Protein AF-A0AAU4E6X3-F1 (afdb_monomer_lite)

Foldseek 3Di:
DDDDPDDLPDPDPDPPVPLFFEDEQDDDQAAPVGDGCVVQDKDWDADVVQRFIKIARNNCVVVVHPNRMHTYDYQLDADEPVCCVVVCVVGQWGWYKADAPDQQAKIKIFIGGSNRGFKMWIKGAHPVQLAIETEDIDGHPVNPPSCVSLNNVQNRQSVRPPGAAEYAAFDPDPSRVVVVVPDDHPDDYHYHDGDDDPRNCVNVVNDD

Sequence (208 aa):
MSDIPGSLRGAANIPEQEDLPVRSARRHARCLNGHDLEQAGVNGGYHHDLRTSTWTCNLCRELHLPRARWLVIEHGQPTPAEQAAERARVWPVLLVARRPEARAGIGRLELRVRDAAIADVDLQLCGVDHRGVVRRIRVDVAYLRRGFGTVMLDAAMARGPGYHWSTVELDPSPQARAFWATQAPIEQLHLGEPHYCSHMREANGDWF

pLDDT: mean 89.4, std 15.89, range [30.5, 98.44]

Structure (mmCIF, N/CA/C/O backbone):
data_AF-A0AAU4E6X3-F1
#
_entry.id   AF-A0AAU4E6X3-F1
#
loop_
_atom_site.group_PDB
_atom_site.id
_atom_site.type_symbol
_atom_site.label_atom_id
_atom_site.label_alt_id
_atom_site.label_comp_id
_atom_site.label_asym_id
_atom_site.label_entity_id
_atom_site.label_seq_id
_atom_site.pdbx_PDB_ins_code
_atom_site.Cartn_x
_atom_site.Cartn_y
_atom_site.Cartn_z
_atom_site.occupancy
_atom_site.B_iso_or_equiv
_atom_site.auth_seq_id
_atom_site.auth_comp_id
_atom_site.auth_asym_id
_atom_site.auth_atom_id
_atom_site.pdbx_PDB_model_num
ATOM 1 N N . MET A 1 1 ? -13.770 -6.343 -30.622 1.00 36.19 1 MET A N 1
ATOM 2 C CA . MET A 1 1 ? -13.699 -7.565 -29.796 1.00 36.19 1 MET A CA 1
ATOM 3 C C . MET A 1 1 ? -12.284 -7.636 -29.269 1.00 36.19 1 MET A C 1
ATOM 5 O O . MET A 1 1 ? -11.388 -7.946 -30.038 1.00 36.19 1 MET A O 1
ATOM 9 N N . SER A 1 2 ? -12.075 -7.205 -28.028 1.00 35.81 2 SER A N 1
ATOM 10 C CA . SER A 1 2 ? -10.747 -7.142 -27.415 1.00 35.81 2 SER A CA 1
ATOM 11 C C . SER A 1 2 ? -10.859 -7.715 -26.012 1.00 35.81 2 SER A C 1
ATOM 13 O O . SER A 1 2 ? -11.634 -7.220 -25.194 1.00 35.81 2 SER A O 1
ATOM 15 N N . ASP A 1 3 ? -10.143 -8.814 -25.814 1.00 30.50 3 ASP A N 1
ATOM 16 C CA . ASP A 1 3 ? -10.124 -9.642 -24.620 1.00 30.50 3 ASP A CA 1
ATOM 17 C C . ASP A 1 3 ? -9.600 -8.878 -23.399 1.00 30.50 3 ASP A C 1
ATOM 19 O O . ASP A 1 3 ? -8.537 -8.260 -23.435 1.00 30.50 3 ASP A O 1
ATOM 23 N N . ILE A 1 4 ? -10.348 -8.950 -22.295 1.00 34.78 4 ILE A N 1
ATOM 24 C CA . ILE A 1 4 ? -9.931 -8.491 -20.967 1.00 34.78 4 ILE A CA 1
ATOM 25 C C . ILE A 1 4 ? -9.369 -9.715 -20.229 1.00 34.78 4 ILE A C 1
ATOM 27 O O . ILE A 1 4 ? -10.152 -10.597 -19.864 1.00 34.78 4 ILE A O 1
ATOM 31 N N . PRO A 1 5 ? -8.055 -9.815 -19.963 1.00 38.53 5 PRO A N 1
ATOM 32 C CA . PRO A 1 5 ? -7.526 -10.922 -19.189 1.00 38.53 5 PRO A CA 1
ATOM 33 C C . PRO A 1 5 ? -7.663 -10.657 -17.683 1.00 38.53 5 PRO A C 1
ATOM 35 O O . PRO A 1 5 ? -7.249 -9.615 -17.174 1.00 38.53 5 PRO A O 1
ATOM 38 N N . GLY A 1 6 ? -8.184 -11.658 -16.967 1.00 35.25 6 GLY A N 1
ATOM 39 C CA . GLY A 1 6 ? -7.961 -11.847 -15.530 1.00 35.25 6 GLY A CA 1
ATOM 40 C C . GLY A 1 6 ? -8.937 -11.132 -14.600 1.00 35.25 6 GLY A C 1
ATOM 41 O O . GLY A 1 6 ? -8.540 -10.283 -13.807 1.00 35.25 6 GLY A O 1
ATOM 42 N N . SER A 1 7 ? -10.215 -11.506 -14.664 1.00 38.09 7 SER A N 1
ATOM 43 C CA . SER A 1 7 ? -11.193 -11.190 -13.619 1.00 38.09 7 SER A CA 1
ATOM 44 C C . SER A 1 7 ? -10.744 -11.822 -12.293 1.00 38.09 7 SER A C 1
ATOM 46 O O . SER A 1 7 ? -10.551 -13.036 -12.233 1.00 38.09 7 SER A O 1
ATOM 48 N N . LEU A 1 8 ? -10.585 -11.007 -11.243 1.00 42.81 8 LEU A N 1
ATOM 49 C CA . LEU A 1 8 ? -10.489 -11.444 -9.845 1.00 42.81 8 LEU A CA 1
ATOM 50 C C . LEU A 1 8 ? -11.805 -12.158 -9.482 1.00 42.81 8 LEU A C 1
ATOM 52 O O . LEU A 1 8 ? -12.739 -11.554 -8.964 1.00 42.81 8 LEU A O 1
ATOM 56 N N . ARG A 1 9 ? -11.946 -13.429 -9.864 1.00 42.91 9 ARG A N 1
ATOM 57 C CA . ARG A 1 9 ? -13.117 -14.255 -9.548 1.00 42.91 9 ARG A CA 1
ATOM 58 C C . ARG A 1 9 ? -12.736 -15.257 -8.478 1.00 42.91 9 ARG A C 1
ATOM 60 O O . ARG A 1 9 ? -12.096 -16.264 -8.755 1.00 42.91 9 ARG A O 1
ATOM 67 N N . GLY A 1 10 ? -13.165 -14.949 -7.261 1.00 36.59 10 GLY A N 1
ATOM 68 C CA . GLY A 1 10 ? -13.031 -15.817 -6.101 1.00 36.59 10 GLY A CA 1
ATOM 69 C C . GLY A 1 10 ? -13.312 -15.074 -4.802 1.00 36.59 10 GLY A C 1
ATOM 70 O O . GLY A 1 10 ? -12.500 -15.131 -3.887 1.00 36.59 10 GLY A O 1
ATOM 71 N N . ALA A 1 11 ? -14.426 -14.340 -4.715 1.00 40.22 11 ALA A N 1
ATOM 72 C CA . ALA A 1 11 ? -14.862 -13.775 -3.443 1.00 40.22 11 ALA A CA 1
ATOM 73 C C . ALA A 1 11 ? -15.412 -14.914 -2.572 1.00 40.22 11 ALA A C 1
ATOM 75 O O . ALA A 1 11 ? -16.564 -15.325 -2.712 1.00 40.22 11 ALA A O 1
ATOM 76 N N . ALA A 1 12 ? -14.566 -15.466 -1.703 1.00 45.12 12 ALA A N 1
ATOM 77 C CA . ALA A 1 12 ? -15.034 -16.267 -0.585 1.00 45.12 12 ALA A CA 1
ATOM 78 C C . ALA A 1 12 ? -15.902 -15.377 0.322 1.00 45.12 12 ALA A C 1
ATOM 80 O O . ALA A 1 12 ? -15.529 -14.240 0.612 1.00 45.12 12 ALA A O 1
ATOM 81 N N . ASN A 1 13 ? -17.058 -15.890 0.753 1.00 40.78 13 ASN A N 1
ATOM 82 C CA . ASN A 1 13 ? -17.891 -15.259 1.776 1.00 40.78 13 ASN A CA 1
ATOM 83 C C . ASN A 1 13 ? -17.082 -15.170 3.073 1.00 40.78 13 ASN A C 1
ATOM 85 O O . ASN A 1 13 ? -16.923 -16.162 3.785 1.00 40.78 13 ASN A O 1
ATOM 89 N N . ILE A 1 14 ? -16.546 -13.988 3.354 1.00 46.88 14 ILE A N 1
ATOM 90 C CA . ILE A 1 14 ? -15.888 -13.686 4.616 1.00 46.88 14 ILE A CA 1
ATOM 91 C C . ILE A 1 14 ? -16.952 -13.110 5.564 1.00 46.88 14 ILE A C 1
ATOM 93 O O . ILE A 1 14 ? -17.577 -12.110 5.205 1.00 46.88 14 ILE A O 1
ATOM 97 N N . PRO A 1 15 ? -17.197 -13.713 6.742 1.00 42.62 15 PRO A N 1
ATOM 98 C CA . PRO A 1 15 ? -18.154 -13.173 7.703 1.00 42.62 15 PRO A CA 1
ATOM 99 C C . PRO A 1 15 ? -17.770 -11.748 8.142 1.00 42.62 15 PRO A C 1
ATOM 101 O O . PRO A 1 15 ? -16.590 -11.428 8.281 1.00 42.62 15 PRO A O 1
ATOM 104 N N . GLU A 1 16 ? -18.781 -10.906 8.399 1.00 41.44 16 GLU A N 1
ATOM 105 C CA . GLU A 1 16 ? -18.702 -9.486 8.820 1.00 41.44 16 GLU A CA 1
ATOM 106 C C . GLU A 1 16 ? -17.700 -9.185 9.954 1.00 41.44 16 GLU A C 1
ATOM 108 O O . GLU A 1 16 ? -17.270 -8.046 10.125 1.00 41.44 16 GLU A O 1
ATOM 113 N N . GLN A 1 17 ? -17.278 -10.201 10.709 1.00 45.41 17 GLN A N 1
ATOM 114 C CA . GLN A 1 17 ? -16.288 -10.108 11.782 1.00 45.41 17 GLN A CA 1
ATOM 115 C C . GLN A 1 17 ? -14.857 -9.768 11.312 1.00 45.41 17 GLN A C 1
ATOM 117 O O . GLN A 1 17 ? -14.020 -9.416 12.142 1.00 45.41 17 GLN A O 1
ATOM 122 N N . GLU A 1 18 ? -14.572 -9.814 10.005 1.00 57.22 18 GLU A N 1
ATOM 123 C CA . GLU A 1 18 ? -13.243 -9.554 9.422 1.00 57.22 18 GLU A CA 1
ATOM 124 C C . GLU A 1 18 ? -13.130 -8.196 8.689 1.00 57.22 18 GLU A C 1
ATOM 126 O O . GLU A 1 18 ? -12.175 -7.966 7.946 1.00 57.22 18 GLU A O 1
ATOM 131 N N . ASP A 1 19 ? -14.054 -7.250 8.918 1.00 69.81 19 ASP A N 1
ATOM 132 C CA . ASP A 1 19 ? -14.034 -5.886 8.337 1.00 69.81 19 ASP A CA 1
ATOM 133 C C . ASP A 1 19 ? -12.992 -4.947 8.988 1.00 69.81 19 ASP A C 1
ATOM 135 O O . ASP A 1 19 ? -13.151 -3.724 9.052 1.00 69.81 19 ASP A O 1
ATOM 139 N N . LEU A 1 20 ? -11.899 -5.500 9.518 1.00 81.81 20 LEU A N 1
ATOM 140 C CA . LEU A 1 20 ? -10.870 -4.680 10.139 1.00 81.81 20 LEU A CA 1
ATOM 141 C C . LEU A 1 20 ? -10.124 -3.876 9.068 1.00 81.81 20 LEU A C 1
ATOM 143 O O . LEU A 1 20 ? -9.630 -4.441 8.086 1.00 81.81 20 LEU A O 1
ATOM 147 N N . PRO A 1 21 ? -9.968 -2.555 9.263 1.00 94.62 21 PRO A N 1
ATOM 148 C CA . PRO A 1 21 ? -9.075 -1.787 8.421 1.00 94.62 21 PRO A CA 1
ATOM 149 C C . PRO A 1 21 ? -7.641 -2.290 8.596 1.00 94.62 21 PRO A C 1
ATOM 151 O O . PRO A 1 21 ? -7.276 -2.872 9.620 1.00 94.62 21 PRO A O 1
ATOM 154 N N . VAL A 1 22 ? -6.812 -2.026 7.598 1.00 95.69 22 VAL A N 1
ATOM 155 C CA . VAL A 1 22 ? -5.417 -2.442 7.550 1.00 95.69 22 VAL A CA 1
ATOM 156 C C . VAL A 1 22 ? -4.497 -1.238 7.441 1.00 95.69 22 VAL A C 1
ATOM 158 O O . VAL A 1 22 ? -4.854 -0.197 6.881 1.00 95.69 22 VAL A O 1
ATOM 161 N N . ARG A 1 23 ? -3.279 -1.396 7.952 1.00 95.50 23 ARG A N 1
ATOM 162 C CA . ARG A 1 23 ? -2.163 -0.481 7.722 1.00 95.50 23 ARG A CA 1
ATOM 163 C C . ARG A 1 23 ? -0.890 -1.268 7.499 1.00 95.50 23 ARG A C 1
ATOM 165 O O . ARG A 1 23 ? -0.734 -2.373 8.007 1.00 95.50 23 ARG A O 1
ATOM 172 N N . SER A 1 24 ? 0.036 -0.667 6.774 1.00 95.31 24 SER A N 1
ATOM 173 C CA . SER A 1 24 ? 1.398 -1.164 6.656 1.00 95.31 24 SER A CA 1
ATOM 174 C C . SER A 1 24 ? 2.104 -1.084 8.012 1.00 95.31 24 SER A C 1
ATOM 176 O O . SER A 1 24 ? 1.845 -0.174 8.803 1.00 95.31 24 SER A O 1
ATOM 178 N N . ALA A 1 25 ? 3.033 -2.002 8.262 1.00 93.56 25 ALA A N 1
ATOM 179 C CA . ALA A 1 25 ? 3.874 -2.046 9.463 1.00 93.56 25 ALA A CA 1
ATOM 180 C C . ALA A 1 25 ? 4.891 -0.895 9.604 1.00 93.56 25 ALA A C 1
ATOM 182 O O . ALA A 1 25 ? 5.779 -0.946 10.452 1.00 93.56 25 ALA A O 1
ATOM 183 N N . ARG A 1 26 ? 4.786 0.167 8.796 1.00 91.50 26 ARG A N 1
ATOM 184 C CA . ARG A 1 26 ? 5.633 1.352 8.966 1.00 91.50 26 ARG A CA 1
ATOM 185 C C . ARG A 1 26 ? 5.232 2.133 10.215 1.00 91.50 26 ARG A C 1
ATOM 187 O O . ARG A 1 26 ? 4.117 2.008 10.724 1.00 91.50 26 ARG A O 1
ATOM 194 N N . ARG A 1 27 ? 6.119 3.013 10.677 1.00 90.38 27 ARG A N 1
ATOM 195 C CA . ARG A 1 27 ? 5.772 3.970 11.728 1.00 90.38 27 ARG A CA 1
ATOM 196 C C . ARG A 1 27 ? 4.755 4.974 11.186 1.00 90.38 27 ARG A C 1
ATOM 198 O O . ARG A 1 27 ? 4.950 5.572 10.129 1.00 90.38 27 ARG A O 1
ATOM 205 N N . HIS A 1 28 ? 3.678 5.170 11.935 1.00 92.00 28 HIS A N 1
ATOM 206 C CA . HIS A 1 28 ? 2.637 6.141 11.620 1.00 92.00 28 HIS A CA 1
ATOM 207 C C . HIS A 1 28 ? 2.535 7.152 12.754 1.00 92.00 28 HIS A C 1
ATOM 209 O O . HIS A 1 28 ? 2.445 6.754 13.908 1.00 92.00 28 HIS A O 1
ATOM 215 N N . ALA A 1 29 ? 2.509 8.444 12.428 1.00 93.69 29 ALA A N 1
ATOM 216 C CA . ALA A 1 29 ? 2.330 9.496 13.431 1.00 93.69 29 ALA A CA 1
ATOM 217 C C . ALA A 1 29 ? 0.873 9.613 13.907 1.00 93.69 29 ALA A C 1
ATOM 219 O O . ALA A 1 29 ? 0.614 9.987 15.043 1.00 93.69 29 ALA A O 1
ATOM 220 N N . ARG A 1 30 ? -0.095 9.280 13.040 1.00 95.06 30 ARG A N 1
ATOM 221 C CA . ARG A 1 30 ? -1.530 9.434 13.318 1.00 95.06 30 ARG A CA 1
ATOM 222 C C . ARG A 1 30 ? -2.296 8.129 13.198 1.00 95.06 30 ARG A C 1
ATOM 224 O O . ARG A 1 30 ? -1.936 7.289 12.369 1.00 95.06 30 ARG A O 1
ATOM 231 N N . CYS A 1 31 ? -3.361 7.963 13.981 1.00 95.62 31 CYS A N 1
ATOM 232 C CA . CYS A 1 31 ? -4.308 6.852 13.872 1.00 95.62 31 CYS A CA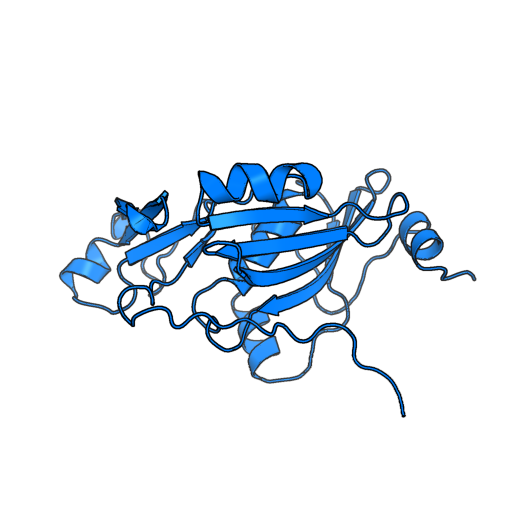 1
ATOM 233 C C . CYS A 1 31 ? -5.243 7.017 12.658 1.00 95.62 31 CYS A C 1
ATOM 235 O O . CYS A 1 31 ? -5.203 8.029 11.960 1.00 95.62 31 CYS A O 1
ATOM 237 N N . LEU A 1 32 ? -6.114 6.033 12.410 1.00 94.12 32 LEU A N 1
ATOM 238 C CA . LEU A 1 32 ? -7.065 6.069 11.287 1.00 94.12 32 LEU A CA 1
ATOM 239 C C . LEU A 1 32 ? -8.158 7.144 11.412 1.00 94.12 32 LEU A C 1
ATOM 241 O O . LEU A 1 32 ? -8.762 7.488 10.403 1.00 94.12 32 LEU A O 1
ATOM 245 N N . ASN A 1 33 ? -8.382 7.686 12.613 1.00 95.00 33 ASN A N 1
ATOM 246 C CA . ASN A 1 33 ? -9.263 8.837 12.849 1.00 95.00 33 ASN A CA 1
ATOM 247 C C . ASN A 1 33 ? -8.491 10.164 12.989 1.00 95.00 33 ASN A C 1
ATOM 249 O O . ASN A 1 33 ? -9.080 11.181 13.331 1.00 95.00 33 ASN A O 1
ATOM 253 N N . GLY A 1 34 ? -7.174 10.171 12.749 1.00 94.81 34 GLY A N 1
ATOM 254 C CA . GLY A 1 34 ? -6.368 11.394 12.715 1.00 94.81 34 GLY A CA 1
ATOM 255 C C . GLY A 1 34 ? -5.747 11.846 14.041 1.00 94.81 34 GLY A C 1
ATOM 256 O O . GLY A 1 34 ? -5.005 12.825 14.022 1.00 94.81 34 GLY A O 1
ATOM 257 N N . HIS A 1 35 ? -5.968 11.145 15.158 1.00 97.12 35 HIS A N 1
ATOM 258 C CA . HIS A 1 35 ? -5.283 11.451 16.422 1.00 97.12 35 HIS A CA 1
ATOM 259 C C . HIS A 1 35 ? -3.784 11.176 16.332 1.00 97.12 35 HIS A C 1
ATOM 261 O O . HIS A 1 35 ? -3.380 10.171 15.745 1.00 97.12 35 HIS A O 1
ATOM 267 N N . ASP A 1 36 ? -2.981 12.029 16.959 1.00 96.88 36 ASP A N 1
ATOM 268 C CA . ASP A 1 36 ? -1.552 11.805 17.172 1.00 96.88 36 ASP A CA 1
ATOM 269 C C . ASP A 1 36 ? -1.332 10.582 18.080 1.00 96.88 36 ASP A C 1
ATOM 271 O O . ASP A 1 36 ? -1.892 10.516 19.172 1.00 96.88 36 ASP A O 1
ATOM 275 N N . LEU A 1 37 ? -0.562 9.591 17.622 1.00 96.19 37 LEU A N 1
ATOM 276 C CA . LEU A 1 37 ? -0.367 8.327 18.338 1.00 96.19 37 LEU A CA 1
ATOM 277 C C . LEU A 1 37 ? 0.613 8.419 19.512 1.00 96.19 37 LEU A C 1
ATOM 279 O O . LEU A 1 37 ? 0.526 7.575 20.404 1.00 96.19 37 LEU A O 1
ATOM 283 N N . GLU A 1 38 ? 1.511 9.407 19.542 1.00 95.94 38 GLU A N 1
ATOM 284 C CA . GLU A 1 38 ? 2.389 9.625 20.699 1.00 95.94 38 GLU A CA 1
ATOM 285 C C . GLU A 1 38 ? 1.577 10.147 21.888 1.00 95.94 38 GLU A C 1
ATOM 287 O O . GLU A 1 38 ? 1.790 9.716 23.018 1.00 95.94 38 GLU A O 1
ATOM 292 N N . GLN A 1 39 ? 0.586 11.004 21.622 1.00 96.81 39 GLN A N 1
ATOM 293 C CA . GLN A 1 39 ? -0.306 11.551 22.651 1.00 96.81 39 GLN A CA 1
ATOM 294 C C . GLN A 1 39 ? -1.472 10.613 22.984 1.00 96.81 39 GLN A C 1
ATOM 296 O O . GLN A 1 39 ? -1.794 10.403 24.150 1.00 96.81 39 GLN A O 1
ATOM 301 N N . ALA A 1 40 ? -2.115 10.034 21.966 1.00 97.19 40 ALA A N 1
ATOM 302 C CA . ALA A 1 40 ? -3.290 9.181 22.144 1.00 97.19 40 ALA A CA 1
ATOM 303 C C . ALA A 1 40 ? -2.960 7.781 22.677 1.00 97.19 40 ALA A C 1
ATOM 305 O O . ALA A 1 40 ? -3.876 7.061 23.079 1.00 97.19 40 ALA A O 1
ATOM 306 N N . GLY A 1 41 ? -1.690 7.370 22.618 1.00 97.50 41 GLY A N 1
ATOM 307 C CA . GLY A 1 41 ? -1.230 6.029 22.953 1.00 97.50 41 GLY A CA 1
ATOM 308 C C . GLY A 1 41 ? -1.661 4.955 21.945 1.00 97.50 41 GLY A C 1
ATOM 309 O O . GLY A 1 41 ? -2.708 5.031 21.287 1.00 97.50 41 GLY A O 1
ATOM 310 N N . VAL A 1 42 ? -0.849 3.899 21.848 1.00 97.19 42 VAL A N 1
ATOM 311 C CA . VAL A 1 42 ? -1.122 2.731 21.004 1.00 97.19 42 VAL A CA 1
ATOM 312 C C . VAL A 1 42 ? -0.878 1.440 21.776 1.00 97.19 42 VAL A C 1
ATOM 314 O O . VAL A 1 42 ? 0.137 1.294 22.449 1.00 97.19 42 VAL A O 1
ATOM 317 N N . ASN A 1 43 ? -1.808 0.494 21.660 1.00 97.44 43 ASN A N 1
ATOM 318 C CA . ASN A 1 43 ? -1.666 -0.853 22.204 1.00 97.44 43 ASN A CA 1
ATOM 319 C C . ASN A 1 43 ? -1.545 -1.882 21.079 1.00 97.44 43 ASN A C 1
ATOM 321 O O . ASN A 1 43 ? -2.309 -1.850 20.108 1.00 97.44 43 ASN A O 1
ATOM 325 N N . GLY A 1 44 ? -0.600 -2.809 21.235 1.00 96.38 44 GLY A N 1
ATOM 326 C CA . GLY A 1 44 ? -0.433 -3.968 20.366 1.00 96.38 44 GLY A CA 1
ATOM 327 C C . GLY A 1 44 ? -1.302 -5.147 20.804 1.00 96.38 44 GLY A C 1
ATOM 328 O O . GLY A 1 44 ? -1.595 -5.327 21.982 1.00 96.38 44 GLY A O 1
ATOM 329 N N . GLY A 1 45 ? -1.702 -5.962 19.839 1.00 96.00 45 GLY A N 1
ATOM 330 C CA . GLY A 1 45 ? -2.420 -7.214 20.035 1.00 96.00 45 GLY A CA 1
ATOM 331 C C . GLY A 1 45 ? -2.249 -8.117 18.820 1.00 96.00 45 GLY A C 1
ATOM 332 O O . GLY A 1 45 ? -1.445 -7.830 17.930 1.00 96.00 45 GLY A O 1
ATOM 333 N N . TYR A 1 46 ? -3.033 -9.187 18.753 1.00 95.56 46 TYR A N 1
ATOM 334 C CA . TYR A 1 46 ? -2.916 -10.188 17.698 1.00 95.56 46 TYR A CA 1
ATOM 335 C C . TYR A 1 46 ? -4.290 -10.656 17.219 1.00 95.56 46 TYR A C 1
ATOM 337 O O . TYR A 1 46 ? -5.228 -10.783 18.007 1.00 95.56 46 TYR A O 1
ATOM 345 N N . HIS A 1 47 ? -4.421 -10.891 15.917 1.00 93.56 47 HIS A N 1
ATOM 346 C CA . HIS A 1 47 ? -5.585 -11.535 15.324 1.00 93.56 47 HIS A CA 1
ATOM 347 C C . HIS A 1 47 ? -5.246 -12.993 15.034 1.00 93.56 47 HIS A C 1
ATOM 349 O O . HIS A 1 47 ? -4.549 -13.280 14.063 1.00 93.56 47 HIS A O 1
ATOM 355 N N . HIS A 1 48 ? -5.752 -13.916 15.853 1.00 91.62 48 HIS A N 1
ATOM 356 C CA . HIS A 1 48 ? -5.385 -15.331 15.767 1.00 91.62 48 HIS A CA 1
ATOM 357 C C . HIS A 1 48 ? -5.754 -15.968 14.419 1.00 91.62 48 HIS A C 1
ATOM 359 O O . HIS A 1 48 ? -4.917 -16.661 13.843 1.00 91.62 48 HIS A O 1
ATOM 365 N N . ASP A 1 49 ? -6.927 -15.655 13.859 1.00 90.38 49 ASP A N 1
ATOM 366 C CA . ASP A 1 49 ? -7.373 -16.299 12.609 1.00 90.38 49 ASP A CA 1
ATOM 367 C C . ASP A 1 49 ? -6.600 -15.845 11.371 1.00 90.38 49 ASP A C 1
ATOM 369 O O . ASP A 1 49 ? -6.414 -16.618 10.436 1.00 90.38 49 ASP A O 1
ATOM 373 N N . LEU A 1 50 ? -6.147 -14.590 11.356 1.00 90.69 50 LEU A N 1
ATOM 374 C CA . LEU A 1 50 ? -5.344 -14.020 10.273 1.00 90.69 50 LEU A CA 1
ATOM 375 C C . LEU A 1 50 ? -3.844 -14.095 10.567 1.00 90.69 50 LEU A C 1
ATOM 377 O O . LEU A 1 50 ? -3.031 -13.725 9.723 1.00 90.69 50 LEU A O 1
ATOM 381 N N . ARG A 1 51 ? -3.484 -14.576 11.761 1.00 92.75 51 ARG A N 1
ATOM 382 C CA . ARG A 1 51 ? -2.123 -14.660 12.290 1.00 92.75 51 ARG A CA 1
ATOM 383 C C . ARG A 1 51 ? -1.317 -13.377 12.109 1.00 92.75 51 ARG A C 1
ATOM 385 O O . ARG A 1 51 ? -0.133 -13.419 11.788 1.00 92.75 51 ARG A O 1
ATOM 392 N N . THR A 1 52 ? -1.957 -12.234 12.331 1.00 92.69 52 THR A N 1
ATOM 393 C CA . THR A 1 52 ? -1.351 -10.926 12.081 1.00 92.69 52 THR A CA 1
ATOM 394 C C . THR A 1 52 ? -1.471 -10.019 13.294 1.00 92.69 52 THR A C 1
ATOM 396 O O . THR A 1 52 ? -2.439 -10.085 14.057 1.00 92.69 52 THR A O 1
ATOM 399 N N . SER A 1 53 ? -0.482 -9.150 13.468 1.00 95.62 53 SER A N 1
ATOM 400 C CA . SER A 1 53 ? -0.493 -8.135 14.516 1.00 95.62 53 SER A CA 1
ATOM 401 C C . SER A 1 53 ? -1.663 -7.172 14.321 1.00 95.62 53 SER A C 1
ATOM 403 O O . SER A 1 53 ? -2.048 -6.845 13.197 1.00 95.62 53 SER A O 1
ATOM 405 N N . THR A 1 54 ? -2.224 -6.683 15.423 1.00 96.44 54 THR A N 1
ATOM 406 C CA . THR A 1 54 ? -3.211 -5.598 15.413 1.00 96.44 54 THR A CA 1
ATOM 407 C C . THR A 1 54 ? -2.764 -4.478 16.317 1.00 96.44 54 THR A C 1
ATOM 409 O O . THR A 1 54 ? -2.254 -4.750 17.400 1.00 96.44 54 THR A O 1
ATOM 412 N N . TRP A 1 55 ? -3.027 -3.238 15.930 1.00 97.31 55 TRP A N 1
ATOM 413 C CA . TRP A 1 55 ? -2.829 -2.076 16.793 1.00 97.31 55 TRP A CA 1
ATOM 414 C C . TRP A 1 55 ? -4.161 -1.408 17.093 1.00 97.31 55 TRP A C 1
ATOM 416 O O . TRP A 1 55 ? -5.093 -1.482 16.293 1.00 97.31 55 TRP A O 1
ATOM 426 N N . THR A 1 56 ? -4.242 -0.771 18.257 1.00 97.31 56 THR A N 1
ATOM 427 C CA . THR A 1 56 ? -5.417 -0.024 18.708 1.00 97.31 56 THR A CA 1
ATOM 428 C C . THR A 1 56 ? -4.993 1.343 19.229 1.00 97.31 56 THR A C 1
ATOM 430 O O . THR A 1 56 ? -4.086 1.425 20.053 1.00 97.31 56 THR A O 1
ATOM 433 N N . CYS A 1 57 ? -5.644 2.410 18.768 1.00 98.12 57 CYS A N 1
ATOM 434 C CA . CYS A 1 57 ? -5.502 3.748 19.340 1.00 98.12 57 CYS A CA 1
ATOM 435 C C . CYS A 1 57 ? -6.298 3.828 20.649 1.00 98.12 57 CYS A C 1
ATOM 437 O O . CYS A 1 57 ? -7.516 3.621 20.631 1.00 98.12 57 CYS A O 1
ATOM 439 N N . ASN A 1 58 ? -5.632 4.132 21.768 1.00 98.31 58 ASN A N 1
ATOM 440 C CA . ASN A 1 58 ? -6.277 4.071 23.084 1.00 98.31 58 ASN A CA 1
ATOM 441 C C . ASN A 1 58 ? -7.368 5.134 23.223 1.00 98.31 58 ASN A C 1
ATOM 443 O O . ASN A 1 58 ? -8.488 4.791 23.596 1.00 98.31 58 ASN A O 1
ATOM 447 N N . LEU A 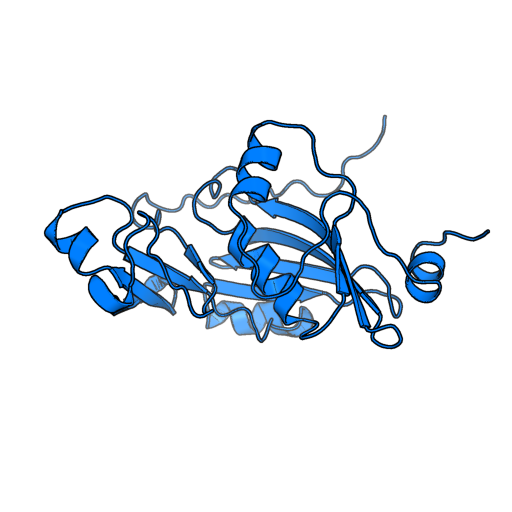1 59 ? -7.096 6.364 22.776 1.00 98.06 59 LEU A N 1
ATOM 448 C CA . LEU A 1 59 ? -8.094 7.434 22.766 1.00 98.06 59 LEU A CA 1
ATOM 449 C C . LEU A 1 59 ? -9.315 7.101 21.892 1.00 98.06 59 LEU A C 1
ATOM 451 O O . LEU A 1 59 ? -10.447 7.302 22.312 1.00 98.06 59 LEU A O 1
ATOM 455 N N . CYS A 1 60 ? -9.125 6.547 20.684 1.00 98.06 60 CYS A N 1
ATOM 456 C CA . CYS A 1 60 ? -10.270 6.141 19.853 1.00 98.06 60 CYS A CA 1
ATOM 457 C C . CYS A 1 60 ? -11.110 5.053 20.525 1.00 98.06 60 CYS A C 1
ATOM 459 O O . CYS A 1 60 ? -12.327 5.062 20.376 1.00 98.06 60 CYS A O 1
ATOM 461 N N . ARG A 1 61 ? -10.468 4.119 21.236 1.00 97.19 61 ARG A N 1
ATOM 462 C CA . ARG A 1 61 ? -11.162 3.066 21.980 1.00 97.19 61 ARG A CA 1
ATOM 463 C C . ARG A 1 61 ? -11.981 3.655 23.130 1.00 97.19 61 ARG A C 1
ATOM 465 O O . ARG A 1 61 ? -13.139 3.292 23.269 1.00 97.19 61 ARG A O 1
ATOM 472 N N . GLU A 1 62 ? -11.406 4.565 23.912 1.00 97.81 62 GLU A N 1
ATOM 473 C CA . GLU A 1 62 ? -12.092 5.247 25.023 1.00 97.81 62 GLU A CA 1
ATOM 474 C C . GLU A 1 62 ? -13.275 6.095 24.541 1.00 97.81 62 GLU A C 1
ATOM 476 O O . GLU A 1 62 ? -14.352 6.074 25.133 1.00 97.81 62 GLU A O 1
ATOM 481 N N . LEU A 1 63 ? -13.105 6.778 23.409 1.00 97.50 63 LEU A N 1
ATOM 482 C CA . LEU A 1 63 ? -14.152 7.572 22.766 1.00 97.50 63 LEU A CA 1
ATOM 483 C C . LEU A 1 63 ? -15.138 6.734 21.935 1.00 97.50 63 LEU A C 1
ATOM 485 O O . LEU A 1 63 ? -16.028 7.304 21.309 1.00 97.50 63 LEU A O 1
ATOM 489 N N . HIS A 1 64 ? -14.989 5.405 21.902 1.00 95.56 64 HIS A N 1
ATOM 490 C CA . HIS A 1 64 ? -15.832 4.487 21.125 1.00 95.56 64 HIS A CA 1
ATOM 491 C C . HIS A 1 64 ? -15.933 4.853 19.631 1.00 95.56 64 HIS A C 1
ATOM 493 O O . HIS A 1 64 ? -16.958 4.644 18.982 1.00 95.56 64 HIS A O 1
ATOM 499 N N . LEU A 1 65 ? -14.855 5.402 19.064 1.00 94.88 65 LEU A N 1
ATOM 500 C CA . LEU A 1 65 ? -14.799 5.771 17.654 1.00 94.88 65 LEU A CA 1
ATOM 501 C C . LEU A 1 65 ? -14.615 4.532 16.764 1.00 94.88 65 LEU A C 1
ATOM 503 O O . LEU A 1 65 ? -13.907 3.588 17.140 1.00 94.88 65 LEU A O 1
ATOM 507 N N . PRO A 1 66 ? -15.178 4.537 15.541 1.00 93.19 66 PRO A N 1
ATOM 508 C CA . PRO A 1 66 ? -14.954 3.461 14.584 1.00 93.19 66 PRO A CA 1
ATOM 509 C C . PRO A 1 66 ? -13.469 3.357 14.228 1.00 93.19 66 PRO A C 1
ATOM 511 O O . PRO A 1 66 ? -12.709 4.307 14.395 1.00 93.19 66 PRO A O 1
ATOM 514 N N . ARG A 1 67 ? -13.025 2.208 13.706 1.00 92.31 67 ARG A N 1
ATOM 515 C CA . ARG A 1 67 ? -11.631 2.007 13.243 1.00 92.31 67 ARG A CA 1
ATOM 516 C C . ARG A 1 67 ? -10.566 2.280 14.321 1.00 92.31 67 ARG A C 1
ATOM 518 O O . ARG A 1 67 ? -9.411 2.555 13.994 1.00 92.31 67 ARG A O 1
ATOM 525 N N . ALA A 1 68 ? -10.934 2.179 15.602 1.00 95.50 68 ALA A N 1
ATOM 526 C CA . ALA A 1 68 ? -9.997 2.299 16.716 1.00 95.50 68 ALA A CA 1
ATOM 527 C C . ALA A 1 68 ? -8.899 1.227 16.668 1.00 95.50 68 ALA A C 1
ATOM 529 O O . ALA A 1 68 ? -7.792 1.483 17.133 1.00 95.50 68 ALA A O 1
ATOM 530 N N . ARG A 1 69 ? -9.201 0.061 16.081 1.00 96.00 69 ARG A N 1
ATOM 531 C CA . ARG A 1 69 ? -8.300 -1.078 15.875 1.00 96.00 69 ARG A CA 1
ATOM 532 C C . ARG A 1 69 ? -8.090 -1.349 14.383 1.00 96.00 69 ARG A C 1
ATOM 534 O O . ARG A 1 69 ? -9.026 -1.208 13.598 1.00 96.00 69 ARG A O 1
ATOM 541 N N . TRP A 1 70 ? -6.886 -1.772 14.006 1.00 96.62 70 TRP A N 1
ATOM 542 C CA . TRP A 1 70 ? -6.539 -2.178 12.640 1.00 96.62 70 TRP A CA 1
ATOM 543 C C . TRP A 1 70 ? -5.544 -3.342 12.619 1.00 96.62 70 TRP A C 1
ATOM 545 O O . TRP A 1 70 ? -4.790 -3.543 13.575 1.00 96.62 70 TRP A O 1
ATOM 555 N N . LEU A 1 71 ? -5.534 -4.096 11.518 1.00 96.44 71 LEU A N 1
ATOM 556 C CA . LEU A 1 71 ? -4.509 -5.097 11.217 1.00 96.44 71 LEU A CA 1
ATOM 557 C C . LEU A 1 71 ? -3.237 -4.398 10.730 1.00 96.44 71 LEU A C 1
ATOM 559 O O . LEU A 1 71 ? -3.294 -3.410 9.993 1.00 96.44 71 LEU A O 1
ATOM 563 N N . VAL A 1 72 ? -2.090 -4.928 11.130 1.00 96.81 72 VAL A N 1
ATOM 564 C CA . VAL A 1 72 ? -0.772 -4.455 10.713 1.00 96.81 72 VAL A CA 1
ATOM 565 C C . VAL A 1 72 ? -0.194 -5.462 9.732 1.00 96.81 72 VAL A C 1
ATOM 567 O O . VAL A 1 72 ? -0.028 -6.629 10.079 1.00 96.81 72 VAL A O 1
ATOM 570 N N . ILE A 1 73 ? 0.070 -5.012 8.506 1.00 96.06 73 ILE A N 1
ATOM 571 C CA . ILE A 1 73 ? 0.580 -5.839 7.414 1.00 96.06 73 ILE A CA 1
ATOM 572 C C . ILE A 1 73 ? 2.076 -5.591 7.243 1.00 96.06 73 ILE A C 1
ATOM 574 O O . ILE A 1 73 ? 2.515 -4.491 6.877 1.00 96.06 73 ILE A O 1
ATOM 578 N N . GLU A 1 74 ? 2.854 -6.640 7.485 1.00 94.06 74 GLU A N 1
ATOM 579 C CA . GLU A 1 74 ? 4.276 -6.673 7.163 1.00 94.06 74 GLU A CA 1
ATOM 580 C C . GLU A 1 74 ? 4.462 -6.662 5.642 1.00 94.06 74 GLU A C 1
ATOM 582 O O . GLU A 1 74 ? 3.888 -7.479 4.924 1.00 94.06 74 GLU A O 1
ATOM 587 N N . HIS A 1 75 ? 5.243 -5.703 5.143 1.00 93.75 75 HIS A N 1
ATOM 588 C CA . HIS A 1 75 ? 5.351 -5.421 3.705 1.00 93.75 75 HIS A CA 1
ATOM 589 C C . HIS A 1 75 ? 6.795 -5.318 3.196 1.00 93.75 75 HIS A C 1
ATOM 591 O O . HIS A 1 75 ? 7.017 -5.368 1.989 1.00 93.75 75 HIS A O 1
ATOM 597 N N . GLY A 1 76 ? 7.785 -5.212 4.090 1.00 90.88 76 GLY A N 1
ATOM 598 C CA . GLY A 1 76 ? 9.191 -5.034 3.703 1.00 90.88 76 GLY A CA 1
ATOM 599 C C . GLY A 1 76 ? 9.835 -6.275 3.075 1.00 90.88 76 GLY A C 1
ATOM 600 O O . GLY A 1 76 ? 10.803 -6.163 2.327 1.00 90.88 76 GLY A O 1
ATOM 601 N N . GLN A 1 77 ? 9.294 -7.466 3.342 1.00 91.56 77 GLN A N 1
ATOM 602 C CA . GLN A 1 77 ? 9.830 -8.736 2.849 1.00 91.56 77 GLN A CA 1
ATOM 603 C C . GLN A 1 77 ? 8.722 -9.569 2.195 1.00 91.56 77 GLN A C 1
ATOM 605 O O . GLN A 1 77 ? 8.193 -10.495 2.813 1.00 91.56 77 GLN A O 1
ATOM 610 N N . PRO A 1 78 ? 8.332 -9.247 0.948 1.00 94.62 78 PRO A N 1
ATOM 611 C CA . PRO A 1 78 ? 7.362 -10.058 0.233 1.00 94.62 78 PRO A CA 1
ATOM 612 C C . PRO A 1 78 ? 7.919 -11.458 -0.035 1.00 94.62 78 PRO A C 1
ATOM 614 O O . PRO A 1 78 ? 9.097 -11.642 -0.350 1.00 94.62 78 PRO A O 1
ATOM 617 N N . THR A 1 79 ? 7.037 -12.444 0.042 1.00 96.31 79 THR A N 1
ATOM 618 C CA . THR A 1 79 ? 7.325 -13.841 -0.266 1.00 96.31 79 THR A CA 1
ATOM 619 C C . THR A 1 79 ? 7.484 -14.019 -1.777 1.00 96.31 79 THR A C 1
ATOM 621 O O . THR A 1 79 ? 6.615 -13.577 -2.527 1.00 96.31 79 THR A O 1
ATOM 624 N N . PRO A 1 80 ? 8.551 -14.663 -2.269 1.00 96.44 80 PRO A N 1
ATOM 625 C CA . PRO A 1 80 ? 8.667 -14.989 -3.688 1.00 96.44 80 PRO A CA 1
ATOM 626 C C . PRO A 1 80 ? 7.511 -15.878 -4.170 1.00 96.44 80 PRO A C 1
ATOM 628 O O . PRO A 1 80 ? 7.044 -16.745 -3.429 1.00 96.44 80 PRO A O 1
ATOM 631 N N . ALA A 1 81 ? 7.041 -15.677 -5.402 1.00 94.94 81 ALA A N 1
ATOM 632 C CA . ALA A 1 81 ? 5.881 -16.391 -5.945 1.00 94.94 81 ALA A CA 1
ATOM 633 C C . ALA A 1 81 ? 6.012 -17.922 -5.886 1.00 94.94 81 ALA A C 1
ATOM 635 O O . ALA A 1 81 ? 5.025 -18.608 -5.627 1.00 94.94 81 ALA A O 1
ATOM 636 N N . GLU A 1 82 ? 7.225 -18.447 -6.052 1.00 94.56 82 GLU A N 1
ATOM 637 C CA . GLU A 1 82 ? 7.546 -19.871 -5.950 1.00 94.56 82 GLU A CA 1
ATOM 638 C C . GLU A 1 82 ? 7.311 -20.461 -4.545 1.00 94.56 82 GLU A C 1
ATOM 640 O O . GLU A 1 82 ? 7.029 -21.648 -4.417 1.00 94.56 82 GLU A O 1
ATOM 645 N N . GLN A 1 83 ? 7.363 -19.636 -3.494 1.00 94.25 83 GLN A N 1
ATOM 646 C CA . GLN A 1 83 ? 7.158 -20.041 -2.095 1.00 94.25 83 GLN A CA 1
ATOM 647 C C . GLN A 1 83 ? 5.745 -19.729 -1.580 1.00 94.25 83 GLN A C 1
ATOM 649 O O . GLN A 1 83 ? 5.410 -20.064 -0.441 1.00 94.25 83 GLN A O 1
ATOM 654 N N . ALA A 1 84 ? 4.904 -19.078 -2.388 1.00 92.81 84 ALA A N 1
ATOM 655 C CA . ALA A 1 84 ? 3.619 -18.556 -1.931 1.00 92.81 84 ALA A CA 1
ATOM 656 C C . ALA A 1 84 ? 2.672 -19.660 -1.435 1.00 92.81 84 ALA A C 1
ATOM 658 O O . ALA A 1 84 ? 2.078 -19.516 -0.370 1.00 92.81 84 ALA A O 1
ATOM 659 N N . ALA A 1 85 ? 2.576 -20.776 -2.165 1.00 91.06 85 ALA A N 1
ATOM 660 C CA . ALA A 1 85 ? 1.665 -21.874 -1.829 1.00 91.06 85 ALA A CA 1
ATOM 661 C C . ALA A 1 85 ? 2.030 -22.570 -0.508 1.00 91.06 85 ALA A C 1
ATOM 663 O O . ALA A 1 85 ? 1.150 -22.947 0.263 1.00 91.06 85 ALA A O 1
ATOM 664 N N . GLU A 1 86 ? 3.323 -22.731 -0.224 1.00 92.12 86 GLU A N 1
ATOM 665 C CA . GLU A 1 86 ? 3.789 -23.306 1.038 1.00 92.12 86 GLU A CA 1
ATOM 666 C C . GLU A 1 86 ? 3.551 -22.333 2.199 1.00 92.12 86 GLU A C 1
ATOM 668 O O . GLU A 1 86 ? 2.973 -22.703 3.222 1.00 92.12 86 GLU A O 1
ATOM 673 N N . ARG A 1 87 ? 3.920 -21.059 2.015 1.00 92.25 87 ARG A N 1
ATOM 674 C CA . ARG A 1 87 ? 3.749 -20.015 3.033 1.00 92.25 87 ARG A CA 1
ATOM 675 C C . ARG A 1 87 ? 2.283 -19.765 3.379 1.00 92.25 87 ARG A C 1
ATOM 677 O O . ARG A 1 87 ? 1.986 -19.589 4.560 1.00 92.25 87 ARG A O 1
ATOM 684 N N . ALA A 1 88 ? 1.376 -19.817 2.403 1.00 90.00 88 ALA A N 1
ATOM 685 C CA . ALA A 1 88 ? -0.061 -19.614 2.604 1.00 90.00 88 ALA A CA 1
ATOM 686 C C . ALA A 1 88 ? -0.702 -20.653 3.545 1.00 90.00 88 ALA A C 1
ATOM 688 O O . ALA A 1 88 ? -1.704 -20.357 4.193 1.00 90.00 88 ALA A O 1
ATOM 689 N N . ARG A 1 89 ? -0.106 -21.848 3.692 1.00 88.88 89 ARG A N 1
ATOM 690 C CA . ARG A 1 89 ? -0.563 -22.866 4.662 1.00 88.88 89 ARG A CA 1
ATOM 691 C C . ARG A 1 89 ? -0.320 -22.454 6.112 1.00 88.88 89 ARG A C 1
ATOM 693 O O . ARG A 1 89 ? -0.991 -22.944 7.015 1.00 88.88 89 ARG A O 1
ATOM 700 N N . VAL A 1 90 ? 0.664 -21.587 6.340 1.00 89.69 90 VAL A N 1
ATOM 701 C CA . VAL A 1 90 ? 1.084 -21.148 7.677 1.00 89.69 90 VAL A CA 1
ATOM 702 C C . VAL A 1 90 ? 0.604 -19.731 7.973 1.00 89.69 90 VAL A C 1
ATOM 704 O O . VAL A 1 90 ? 0.227 -19.446 9.110 1.00 89.69 90 VAL A O 1
ATOM 707 N N . TRP A 1 91 ? 0.602 -18.858 6.966 1.00 90.00 91 TRP A N 1
ATOM 708 C CA . TRP A 1 91 ? 0.303 -17.435 7.087 1.00 90.00 91 TRP A CA 1
ATOM 709 C C . TRP A 1 91 ? -0.886 -17.070 6.191 1.00 90.00 91 TRP A C 1
ATOM 711 O O . TRP A 1 91 ? -0.731 -17.015 4.971 1.00 90.00 91 TRP A O 1
ATOM 721 N N . PRO A 1 92 ? -2.070 -16.805 6.775 1.00 91.25 92 PRO A N 1
ATOM 722 C CA . PRO A 1 92 ? -3.268 -16.456 6.023 1.00 91.25 92 PRO A CA 1
ATOM 723 C C . PRO A 1 92 ? -3.131 -15.144 5.257 1.00 91.25 92 PRO A C 1
ATOM 725 O O . PRO A 1 92 ? -3.735 -15.011 4.202 1.00 91.25 92 PRO A O 1
ATOM 728 N N . VAL A 1 93 ? -2.361 -14.180 5.764 1.00 93.44 93 VAL A N 1
ATOM 729 C CA . VAL A 1 93 ? -2.095 -12.916 5.070 1.00 93.44 93 VAL A CA 1
ATOM 730 C C . VAL A 1 93 ? -0.678 -12.937 4.516 1.00 93.44 93 VAL A C 1
ATOM 732 O O . VAL A 1 93 ? 0.279 -13.106 5.270 1.00 93.44 93 VAL A O 1
ATOM 735 N N . LEU A 1 94 ? -0.543 -12.775 3.201 1.00 95.06 94 LEU A N 1
ATOM 736 C CA . LEU A 1 94 ? 0.734 -12.922 2.513 1.00 95.06 94 LEU A CA 1
ATOM 737 C C . LEU A 1 94 ? 0.897 -11.875 1.417 1.00 95.06 94 LEU A C 1
ATOM 739 O O . LEU A 1 94 ? 0.071 -11.783 0.514 1.00 95.06 94 LEU A O 1
ATOM 743 N N . LEU A 1 95 ? 1.999 -11.132 1.455 1.00 97.00 95 LEU A N 1
ATOM 744 C CA . LEU A 1 95 ? 2.441 -10.326 0.324 1.00 97.00 95 LEU A CA 1
ATOM 745 C C . LEU A 1 95 ? 3.361 -11.177 -0.555 1.00 97.00 95 LEU A C 1
ATOM 747 O O . LEU A 1 95 ? 4.379 -11.677 -0.080 1.00 97.00 95 LEU A O 1
ATOM 751 N N . VAL A 1 96 ? 3.015 -11.340 -1.825 1.00 97.56 96 VAL A N 1
ATOM 752 C CA . VAL A 1 96 ? 3.717 -12.180 -2.797 1.00 97.56 96 VAL A CA 1
ATOM 753 C C . VAL A 1 96 ? 4.368 -11.307 -3.861 1.00 97.56 96 VAL A C 1
ATOM 755 O O . VAL A 1 96 ? 3.707 -10.454 -4.439 1.00 97.56 96 VAL A O 1
ATOM 758 N N . ALA A 1 97 ? 5.646 -11.531 -4.159 1.00 97.69 97 ALA A N 1
ATOM 759 C CA . ALA A 1 97 ? 6.370 -10.844 -5.222 1.00 97.69 97 ALA A CA 1
ATOM 760 C C . ALA A 1 97 ? 6.549 -11.737 -6.453 1.00 97.69 97 ALA A C 1
ATOM 762 O O . ALA A 1 97 ? 7.138 -12.816 -6.378 1.00 97.69 97 ALA A O 1
ATOM 763 N N . ARG A 1 98 ? 6.111 -11.237 -7.609 1.00 96.69 98 ARG A N 1
ATOM 764 C CA . ARG A 1 98 ? 6.410 -11.786 -8.933 1.00 96.69 98 ARG A CA 1
ATOM 765 C C . ARG A 1 98 ? 7.468 -10.923 -9.600 1.00 96.69 98 ARG A C 1
ATOM 767 O O . ARG A 1 98 ? 7.295 -9.712 -9.755 1.00 96.69 98 ARG A O 1
ATOM 774 N N . ARG A 1 99 ? 8.582 -11.557 -9.960 1.00 93.19 99 ARG A N 1
ATOM 775 C CA . ARG A 1 99 ? 9.694 -10.883 -10.634 1.00 93.19 99 ARG A CA 1
ATOM 776 C C . ARG A 1 99 ? 9.312 -10.547 -12.081 1.00 93.19 99 ARG A C 1
ATOM 778 O O . ARG A 1 99 ? 8.558 -11.314 -12.678 1.00 93.19 99 ARG A 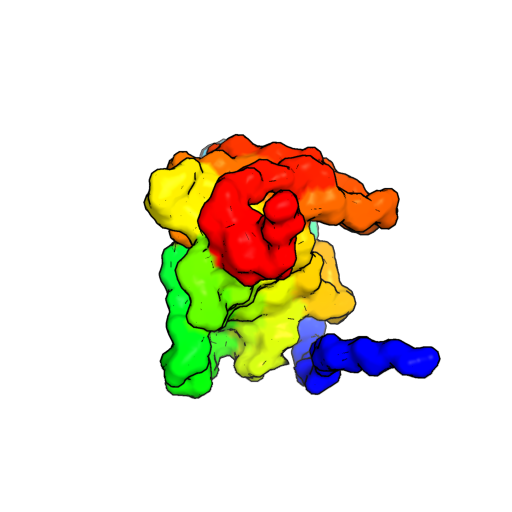O 1
ATOM 785 N N . PRO A 1 100 ? 9.829 -9.437 -12.631 1.00 94.44 100 PRO A N 1
ATOM 786 C CA . PRO A 1 100 ? 9.731 -9.175 -14.061 1.00 94.44 100 PRO A CA 1
ATOM 787 C C . PRO A 1 100 ? 10.523 -10.216 -14.864 1.00 94.44 100 PRO A C 1
ATOM 789 O O . PRO A 1 100 ? 11.501 -10.775 -14.363 1.00 94.44 100 PRO A O 1
ATOM 792 N N . GLU A 1 101 ? 10.132 -10.430 -16.121 1.00 90.94 101 GLU A N 1
ATOM 793 C CA . GLU A 1 101 ? 10.843 -11.315 -17.060 1.00 90.94 101 GLU A CA 1
ATOM 794 C C . GLU A 1 101 ? 12.214 -10.750 -17.466 1.00 90.94 101 GLU A C 1
ATOM 796 O O . GLU A 1 101 ? 13.167 -11.500 -17.667 1.00 90.94 101 GLU A O 1
ATOM 801 N N . ALA A 1 102 ? 12.331 -9.421 -17.520 1.00 92.75 102 ALA A N 1
ATOM 802 C CA . ALA A 1 102 ? 13.561 -8.703 -17.832 1.00 92.75 102 ALA A CA 1
ATOM 803 C C . ALA A 1 102 ? 13.990 -7.782 -16.680 1.00 92.75 102 ALA A C 1
ATOM 805 O O . ALA A 1 102 ? 13.175 -7.307 -15.880 1.00 92.75 102 ALA A O 1
ATOM 806 N N . ARG A 1 103 ? 15.293 -7.482 -16.604 1.00 92.69 103 ARG A N 1
ATOM 807 C CA . ARG A 1 103 ? 15.804 -6.430 -15.710 1.00 92.69 103 ARG A CA 1
ATOM 808 C C . ARG A 1 103 ? 15.153 -5.099 -16.066 1.00 92.69 103 ARG A C 1
ATOM 810 O O . ARG A 1 103 ? 14.899 -4.836 -17.232 1.00 92.69 103 ARG A O 1
ATOM 817 N N . ALA A 1 104 ? 14.877 -4.285 -15.051 1.00 95.12 104 ALA A N 1
ATOM 818 C CA . ALA A 1 104 ? 14.114 -3.051 -15.202 1.00 95.12 104 ALA A CA 1
ATOM 819 C C . ALA A 1 104 ? 12.725 -3.226 -15.838 1.00 95.12 104 ALA A C 1
ATOM 821 O O . ALA A 1 104 ? 12.108 -2.222 -16.157 1.00 95.12 104 ALA A O 1
ATOM 822 N N . GLY A 1 105 ? 12.207 -4.452 -15.982 1.00 96.38 105 GLY A N 1
ATOM 823 C CA . GLY A 1 105 ? 10.850 -4.724 -16.444 1.00 96.38 105 GLY A CA 1
ATOM 824 C C . GLY A 1 105 ? 9.802 -4.602 -15.336 1.00 96.38 105 GLY A C 1
ATOM 825 O O . GLY A 1 105 ? 10.098 -4.283 -14.180 1.00 96.38 105 GLY A O 1
ATOM 826 N N . ILE A 1 106 ? 8.552 -4.880 -15.697 1.00 97.06 106 ILE A N 1
ATOM 827 C CA . ILE A 1 106 ? 7.394 -4.726 -14.810 1.00 97.06 106 ILE A CA 1
ATOM 828 C C . ILE A 1 106 ? 7.259 -5.956 -13.915 1.00 97.06 106 ILE A C 1
ATOM 830 O O . ILE A 1 106 ? 6.982 -7.059 -14.383 1.00 97.06 106 ILE A O 1
ATOM 834 N N . GLY A 1 107 ? 7.472 -5.764 -12.619 1.00 97.31 107 GLY A N 1
ATOM 835 C CA . GLY A 1 107 ? 7.142 -6.741 -11.592 1.00 97.31 107 GLY A CA 1
ATOM 836 C C . GLY A 1 107 ? 5.735 -6.517 -11.043 1.00 97.31 107 GLY A C 1
ATOM 837 O O . GLY A 1 107 ? 5.091 -5.499 -11.311 1.00 97.31 107 GLY A O 1
ATOM 838 N N . ARG A 1 108 ? 5.282 -7.458 -10.214 1.00 98.12 108 ARG A N 1
ATOM 839 C CA . ARG A 1 108 ? 3.999 -7.366 -9.509 1.00 98.12 108 ARG A CA 1
ATOM 840 C C . ARG A 1 108 ? 4.144 -7.780 -8.053 1.00 98.12 108 ARG A C 1
ATOM 842 O O . ARG A 1 108 ? 4.824 -8.762 -7.756 1.00 98.12 108 ARG A O 1
ATOM 849 N N . LEU A 1 109 ? 3.465 -7.074 -7.156 1.00 98.44 109 LEU A N 1
ATOM 850 C CA . LEU A 1 109 ? 3.180 -7.558 -5.806 1.00 98.44 109 LEU A CA 1
ATOM 851 C C . LEU A 1 109 ? 1.693 -7.908 -5.700 1.00 98.44 109 LEU A C 1
ATOM 853 O O . LEU A 1 109 ? 0.857 -7.150 -6.177 1.00 98.44 109 LEU A O 1
ATOM 857 N N . GLU A 1 110 ? 1.363 -9.025 -5.063 1.00 98.06 110 GLU A N 1
ATOM 858 C CA . GLU A 1 110 ? -0.008 -9.464 -4.769 1.00 98.06 110 GLU A CA 1
ATOM 859 C C . GLU A 1 110 ? -0.175 -9.585 -3.257 1.00 98.06 110 GLU A C 1
ATOM 861 O O . GLU A 1 110 ? 0.616 -10.264 -2.608 1.00 98.06 110 GLU A O 1
ATOM 866 N N . LEU A 1 111 ? -1.212 -8.983 -2.684 1.00 97.44 111 LEU A N 1
ATOM 867 C CA . LEU A 1 111 ? -1.614 -9.268 -1.313 1.00 97.44 111 LEU A CA 1
ATOM 868 C C . LEU A 1 111 ? -2.718 -10.318 -1.320 1.00 97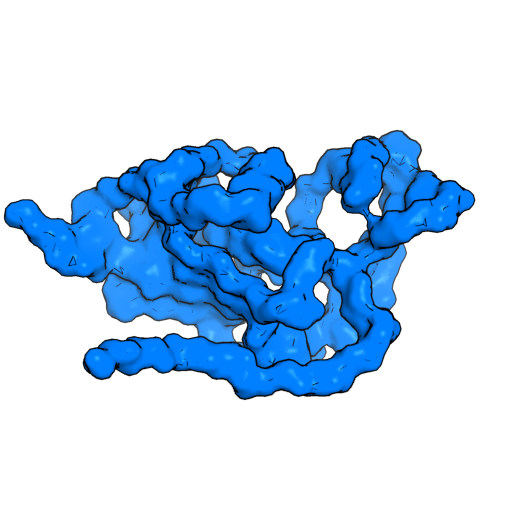.44 111 LEU A C 1
ATOM 870 O O . LEU A 1 111 ? -3.777 -10.132 -1.928 1.00 97.44 111 LEU A O 1
ATOM 874 N N . ARG A 1 112 ? -2.459 -11.414 -0.615 1.00 95.44 112 ARG A N 1
ATOM 875 C CA . ARG A 1 112 ? -3.374 -12.535 -0.459 1.00 95.44 112 ARG A CA 1
ATOM 876 C C . ARG A 1 112 ? -3.898 -12.622 0.961 1.00 95.44 112 ARG A C 1
ATOM 878 O O . ARG A 1 112 ? -3.143 -12.429 1.911 1.00 95.44 112 ARG A O 1
ATOM 885 N N . VAL A 1 113 ? -5.173 -12.969 1.082 1.00 92.38 113 VAL A N 1
ATOM 886 C CA . VAL A 1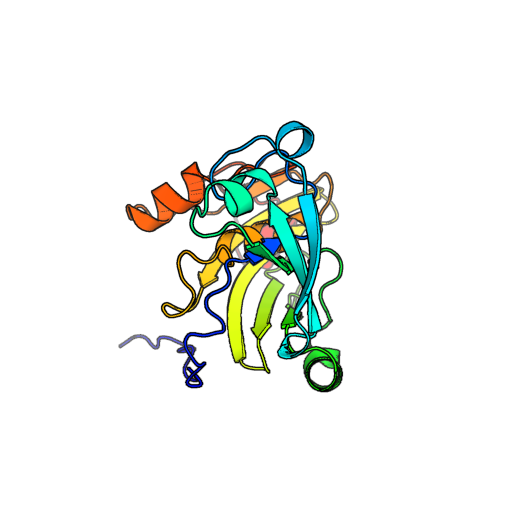 113 ? -5.824 -13.339 2.339 1.00 92.38 113 VAL A CA 1
ATOM 887 C C . VAL A 1 113 ? -6.471 -14.704 2.138 1.00 92.38 113 VAL A C 1
ATOM 889 O O . VAL A 1 113 ? -7.314 -14.864 1.262 1.00 92.38 113 VAL A O 1
ATOM 892 N N . ARG A 1 114 ? -6.047 -15.698 2.923 1.00 89.69 114 ARG A N 1
ATOM 893 C CA . ARG A 1 114 ? -6.466 -17.107 2.817 1.00 89.69 114 ARG A CA 1
ATOM 894 C C . ARG A 1 114 ? -6.363 -17.631 1.377 1.00 89.69 114 ARG A C 1
ATOM 896 O O . ARG A 1 114 ? -7.296 -18.224 0.855 1.00 89.69 114 ARG A O 1
ATOM 903 N N . ASP A 1 115 ? -5.218 -17.357 0.748 1.00 85.06 115 ASP A N 1
ATOM 904 C CA . ASP A 1 115 ? -4.878 -17.688 -0.648 1.00 85.06 115 ASP A CA 1
ATOM 905 C C . ASP A 1 115 ? -5.706 -16.978 -1.744 1.00 85.06 115 ASP A C 1
ATOM 907 O O . ASP A 1 115 ? -5.383 -17.070 -2.927 1.00 85.06 115 ASP A O 1
ATOM 911 N N . ALA A 1 116 ? -6.698 -16.161 -1.381 1.00 90.56 116 ALA A N 1
ATOM 912 C CA . ALA A 1 116 ? -7.369 -15.276 -2.328 1.00 90.56 116 ALA A CA 1
ATOM 913 C C . ALA A 1 116 ? -6.550 -13.995 -2.530 1.00 90.56 116 ALA A C 1
ATOM 915 O O . ALA A 1 116 ? -6.244 -13.292 -1.567 1.00 90.56 116 ALA A O 1
ATOM 916 N N . ALA A 1 117 ? -6.198 -13.667 -3.776 1.00 93.94 117 ALA A N 1
ATOM 917 C CA . ALA A 1 117 ? -5.593 -12.378 -4.107 1.00 93.94 117 ALA A CA 1
ATOM 918 C C . ALA A 1 117 ? -6.652 -11.270 -4.013 1.00 93.94 117 ALA A C 1
ATOM 920 O O . ALA A 1 117 ? -7.626 -11.281 -4.762 1.00 93.94 117 ALA A O 1
ATOM 921 N N . ILE A 1 118 ? -6.455 -10.323 -3.094 1.00 95.81 118 ILE A N 1
ATOM 922 C CA . ILE A 1 118 ? -7.416 -9.241 -2.816 1.00 95.81 118 ILE A CA 1
ATOM 923 C C . ILE A 1 118 ? -6.924 -7.872 -3.290 1.00 95.81 118 ILE A C 1
ATOM 925 O O . ILE A 1 118 ? -7.707 -6.930 -3.396 1.00 95.81 118 ILE A O 1
ATOM 929 N N . ALA A 1 119 ? -5.623 -7.738 -3.540 1.00 97.69 119 ALA A N 1
ATOM 930 C CA . ALA A 1 119 ? -5.020 -6.527 -4.069 1.00 97.69 119 ALA A CA 1
ATOM 931 C C . ALA A 1 119 ? -3.727 -6.855 -4.816 1.00 97.69 119 ALA A C 1
ATOM 933 O O . ALA A 1 119 ? -3.038 -7.824 -4.490 1.00 97.69 119 ALA A O 1
ATOM 934 N N . ASP A 1 120 ? -3.372 -6.020 -5.782 1.00 98.31 120 ASP A N 1
ATOM 935 C CA . ASP A 1 120 ? -2.103 -6.107 -6.487 1.00 98.31 120 ASP A CA 1
ATOM 936 C C . ASP A 1 120 ? -1.562 -4.723 -6.853 1.00 98.31 120 ASP A C 1
ATOM 938 O O . ASP A 1 120 ? -2.305 -3.742 -6.943 1.00 98.31 120 ASP A O 1
ATOM 942 N N . VAL A 1 121 ? -0.245 -4.649 -7.033 1.00 98.38 121 VAL A N 1
ATOM 943 C CA . VAL A 1 121 ? 0.434 -3.481 -7.590 1.00 98.38 121 VAL A CA 1
ATOM 944 C C . VAL A 1 121 ? 1.453 -3.900 -8.636 1.00 98.38 121 VAL A C 1
ATOM 946 O O . VAL A 1 121 ? 2.313 -4.743 -8.376 1.00 98.38 121 VAL A O 1
ATOM 949 N N . ASP A 1 122 ? 1.366 -3.279 -9.807 1.00 98.31 122 ASP A N 1
ATOM 950 C CA . ASP A 1 122 ? 2.381 -3.356 -10.851 1.00 98.31 122 ASP A CA 1
ATOM 951 C C . ASP A 1 122 ? 3.407 -2.238 -10.627 1.00 98.31 122 ASP A C 1
ATOM 953 O O . ASP A 1 122 ? 3.046 -1.064 -10.471 1.00 98.31 122 ASP A O 1
ATOM 957 N N . LEU A 1 123 ? 4.690 -2.593 -10.630 1.00 97.50 123 LEU A N 1
ATOM 958 C CA . LEU A 1 123 ? 5.795 -1.665 -10.407 1.00 97.50 123 LEU A CA 1
ATOM 959 C C . LEU A 1 123 ? 6.995 -2.000 -11.289 1.00 97.50 123 LEU A C 1
ATOM 961 O O . LEU A 1 123 ? 7.226 -3.154 -11.637 1.00 97.50 123 LEU A O 1
ATOM 965 N N . GLN A 1 124 ? 7.788 -0.987 -11.608 1.00 97.56 124 GLN A N 1
ATOM 966 C CA . GLN A 1 124 ? 9.011 -1.116 -12.390 1.00 97.56 124 GLN A CA 1
ATOM 967 C C . GLN A 1 124 ? 10.167 -0.495 -11.610 1.00 97.56 124 GLN A C 1
ATOM 969 O O . GLN A 1 124 ? 10.033 0.605 -11.077 1.00 97.56 124 GLN A O 1
ATOM 974 N N . LEU A 1 125 ? 11.289 -1.209 -11.514 1.00 97.56 125 LEU A N 1
ATOM 975 C CA . LEU A 1 125 ? 12.441 -0.813 -10.700 1.00 97.56 125 LEU A CA 1
ATOM 976 C C . LEU A 1 125 ? 13.728 -0.912 -11.511 1.00 97.56 125 LEU A C 1
ATOM 978 O O . LEU A 1 125 ? 14.031 -1.977 -12.043 1.00 97.56 125 LEU A O 1
ATOM 982 N N . CYS A 1 126 ? 14.517 0.159 -11.542 1.00 97.38 126 CYS A N 1
ATOM 983 C CA . CYS A 1 126 ? 15.861 0.146 -12.108 1.00 97.38 126 CYS A CA 1
ATOM 984 C C . CYS A 1 126 ? 16.873 0.292 -10.978 1.00 97.38 126 CYS A C 1
ATOM 986 O O . CYS A 1 126 ? 16.969 1.353 -10.363 1.00 97.38 126 CYS A O 1
ATOM 988 N N . GLY A 1 127 ? 17.639 -0.772 -10.732 1.00 95.31 127 GLY A N 1
ATOM 989 C CA . GLY A 1 127 ? 18.696 -0.760 -9.723 1.00 95.31 127 GLY A CA 1
ATOM 990 C C . GLY A 1 127 ? 19.941 0.030 -10.118 1.00 95.31 127 GLY A C 1
ATOM 991 O O . GLY A 1 127 ? 20.735 0.341 -9.244 1.00 95.31 127 GLY A O 1
ATOM 992 N N . VAL A 1 128 ? 20.111 0.353 -11.405 1.00 96.25 128 VAL A N 1
ATOM 993 C CA . VAL A 1 128 ? 21.249 1.147 -11.899 1.00 96.25 128 VAL A CA 1
ATOM 994 C C . VAL A 1 128 ? 21.007 2.638 -11.662 1.00 96.25 128 VAL A C 1
ATOM 996 O O . VAL A 1 128 ? 21.858 3.322 -11.110 1.00 96.25 128 VAL A O 1
ATOM 999 N N . ASP A 1 129 ? 19.822 3.130 -12.031 1.00 97.12 129 ASP A N 1
ATOM 1000 C CA . ASP A 1 129 ? 19.471 4.555 -11.947 1.00 97.12 129 ASP A CA 1
ATOM 1001 C C . ASP A 1 129 ? 18.719 4.924 -10.658 1.00 97.12 129 ASP A C 1
ATOM 1003 O O . ASP A 1 129 ? 18.297 6.069 -10.503 1.00 97.12 129 ASP A O 1
ATOM 1007 N N . HIS A 1 130 ? 18.489 3.952 -9.767 1.00 97.12 130 HIS A N 1
ATOM 1008 C CA . HIS A 1 130 ? 17.705 4.109 -8.535 1.00 97.12 130 HIS A CA 1
ATOM 1009 C C . HIS A 1 130 ? 16.332 4.756 -8.777 1.00 97.12 130 HIS A C 1
ATOM 1011 O O . HIS A 1 130 ? 15.922 5.700 -8.097 1.00 97.12 130 HIS A O 1
ATOM 1017 N N . ARG A 1 131 ? 15.608 4.246 -9.780 1.00 97.62 131 ARG A N 1
ATOM 1018 C CA . ARG A 1 131 ? 14.271 4.734 -10.154 1.00 97.62 131 ARG A CA 1
ATOM 1019 C C . ARG A 1 131 ? 13.204 3.693 -9.894 1.00 97.62 131 ARG A C 1
ATOM 1021 O O . ARG A 1 131 ? 13.406 2.509 -10.177 1.00 97.62 131 ARG A O 1
ATOM 1028 N N . GLY A 1 132 ? 12.062 4.151 -9.392 1.00 97.81 132 GLY A N 1
ATOM 1029 C CA . GLY A 1 132 ? 10.875 3.335 -9.177 1.00 97.81 132 GLY A CA 1
ATOM 1030 C C . GLY A 1 132 ? 9.648 3.972 -9.818 1.00 97.81 132 GLY A C 1
ATOM 1031 O O . GLY A 1 132 ? 9.406 5.169 -9.664 1.00 97.81 132 GLY A O 1
ATOM 1032 N N . VAL A 1 133 ? 8.861 3.175 -10.538 1.00 98.19 133 VAL A N 1
ATOM 1033 C CA . VAL A 1 133 ? 7.587 3.619 -11.115 1.00 98.19 133 VAL A CA 1
ATOM 1034 C C . VAL A 1 133 ? 6.468 2.700 -10.652 1.00 98.19 133 VAL A C 1
ATOM 1036 O O . VAL A 1 133 ? 6.473 1.507 -10.959 1.00 98.19 133 VAL A O 1
ATOM 1039 N N . VAL A 1 134 ? 5.491 3.253 -9.935 1.00 98.06 134 VAL A N 1
ATOM 1040 C CA . VAL A 1 134 ? 4.244 2.561 -9.588 1.00 98.06 134 VAL A CA 1
ATOM 1041 C C . VAL A 1 134 ? 3.259 2.744 -10.737 1.00 98.06 134 VAL A C 1
ATOM 1043 O O . VAL A 1 134 ? 2.891 3.865 -11.088 1.00 98.06 134 VAL A O 1
ATOM 1046 N N . ARG A 1 135 ? 2.829 1.643 -11.354 1.00 96.19 135 ARG A N 1
ATOM 1047 C CA . ARG A 1 135 ? 1.994 1.697 -12.561 1.00 96.19 135 ARG A CA 1
ATOM 1048 C C . ARG A 1 135 ? 0.517 1.563 -12.253 1.00 96.19 135 ARG A C 1
ATOM 1050 O O . ARG A 1 135 ? -0.304 2.320 -12.749 1.00 96.19 135 ARG A O 1
ATOM 1057 N N . ARG A 1 136 ? 0.145 0.561 -11.471 1.00 94.69 136 ARG A N 1
ATOM 1058 C CA . ARG A 1 136 ? -1.266 0.278 -11.233 1.00 94.69 136 ARG A CA 1
ATOM 1059 C C . ARG A 1 136 ? -1.422 -0.345 -9.873 1.00 94.69 136 ARG A C 1
ATOM 1061 O O . ARG A 1 136 ? -0.738 -1.314 -9.595 1.00 94.69 136 ARG A O 1
ATOM 1068 N N . ILE A 1 137 ? -2.334 0.191 -9.072 1.00 97.06 137 ILE A N 1
ATOM 1069 C CA . ILE A 1 137 ? -2.774 -0.413 -7.817 1.00 97.06 137 ILE A CA 1
ATOM 1070 C C . ILE A 1 137 ? -4.219 -0.848 -8.019 1.00 97.06 137 ILE A C 1
ATOM 1072 O O . ILE A 1 137 ? -5.053 -0.051 -8.450 1.00 97.06 137 ILE A O 1
ATOM 1076 N N . ARG A 1 138 ? -4.517 -2.108 -7.715 1.00 96.38 138 ARG A N 1
ATOM 1077 C CA . ARG A 1 138 ? -5.871 -2.663 -7.746 1.00 96.38 138 ARG A CA 1
ATOM 1078 C C . ARG A 1 138 ? -6.195 -3.272 -6.399 1.00 96.38 138 ARG A C 1
ATOM 1080 O O . ARG A 1 138 ? -5.347 -3.885 -5.760 1.00 96.38 138 ARG A O 1
ATOM 1087 N N . VAL A 1 139 ? -7.438 -3.095 -5.983 1.00 96.31 139 VAL A N 1
ATOM 1088 C CA . VAL A 1 139 ? -8.008 -3.714 -4.790 1.00 96.31 139 VAL A CA 1
ATOM 1089 C C . VAL A 1 139 ? -9.374 -4.236 -5.194 1.00 96.31 139 VAL A C 1
ATOM 1091 O O . VAL A 1 139 ? -10.127 -3.529 -5.867 1.00 96.31 139 VAL A O 1
ATOM 1094 N N . ASP A 1 140 ? -9.679 -5.466 -4.807 1.00 94.44 140 ASP A N 1
ATOM 1095 C CA . ASP A 1 140 ? -10.994 -6.055 -5.004 1.00 94.44 140 ASP A CA 1
ATOM 1096 C C . ASP A 1 140 ? -12.074 -5.173 -4.347 1.00 94.44 140 ASP A C 1
ATOM 1098 O O . ASP A 1 140 ? -11.886 -4.621 -3.257 1.00 94.44 140 ASP A O 1
ATOM 1102 N N . VAL A 1 141 ? -13.211 -5.014 -5.033 1.00 90.94 141 VAL A N 1
ATOM 1103 C CA . VAL A 1 141 ? -14.309 -4.125 -4.630 1.00 90.94 141 VAL A CA 1
ATOM 1104 C C . VAL A 1 141 ? -14.809 -4.408 -3.210 1.00 90.94 141 VAL A C 1
ATOM 1106 O O . VAL A 1 141 ? -15.120 -3.467 -2.478 1.00 90.94 141 VAL A O 1
ATOM 1109 N N . ALA A 1 142 ? -14.807 -5.677 -2.786 1.00 90.44 142 ALA A N 1
ATOM 1110 C CA . ALA A 1 142 ? -15.233 -6.095 -1.453 1.00 90.44 142 ALA A CA 1
ATOM 1111 C C . ALA A 1 142 ? -14.274 -5.633 -0.338 1.00 90.44 142 ALA A C 1
ATOM 1113 O O . ALA A 1 142 ? -14.634 -5.652 0.837 1.00 90.44 142 ALA A O 1
ATOM 1114 N N . TYR A 1 143 ? -13.065 -5.194 -0.697 1.00 91.88 143 TYR A N 1
ATOM 1115 C CA . TYR A 1 143 ? -12.002 -4.798 0.229 1.00 91.88 143 TYR A CA 1
ATOM 1116 C C . TYR A 1 143 ? -11.643 -3.306 0.131 1.00 91.88 143 TYR A C 1
ATOM 1118 O O . TYR A 1 143 ? -10.707 -2.833 0.788 1.00 91.88 143 TYR A O 1
ATOM 1126 N N . LEU A 1 144 ? -12.383 -2.526 -0.663 1.00 91.50 144 LEU A N 1
ATOM 1127 C CA . LEU A 1 144 ? -12.166 -1.086 -0.783 1.00 91.50 144 LEU A CA 1
ATOM 1128 C C . LEU A 1 144 ? -12.350 -0.359 0.555 1.00 91.50 144 LEU A C 1
ATOM 1130 O O . LEU A 1 144 ? -13.091 -0.778 1.438 1.00 91.50 144 LEU A O 1
ATOM 1134 N N . ARG A 1 145 ? -11.670 0.789 0.698 1.00 90.75 145 ARG A N 1
ATOM 1135 C CA . ARG A 1 145 ? -11.721 1.677 1.884 1.00 90.75 145 ARG A CA 1
ATOM 1136 C C . ARG A 1 145 ? -11.219 1.054 3.198 1.00 90.75 145 ARG A C 1
ATOM 1138 O O . ARG A 1 145 ? -11.286 1.698 4.251 1.00 90.75 145 ARG A O 1
ATOM 1145 N N . ARG A 1 146 ? -10.621 -0.139 3.139 1.00 93.25 146 ARG A N 1
ATOM 1146 C CA . ARG A 1 146 ? -9.969 -0.793 4.284 1.00 93.25 146 ARG A CA 1
ATOM 1147 C C . ARG A 1 146 ? -8.498 -0.419 4.450 1.00 93.25 146 ARG A C 1
ATOM 1149 O O . ARG A 1 146 ? -7.969 -0.597 5.532 1.00 93.25 146 ARG A O 1
ATOM 1156 N N . GLY A 1 147 ? -7.857 0.167 3.437 1.00 95.12 147 GLY A N 1
ATOM 1157 C CA . GLY A 1 147 ? -6.449 0.598 3.497 1.00 95.12 147 GLY A CA 1
ATOM 1158 C C . GLY A 1 147 ? -5.481 -0.271 2.689 1.00 95.12 147 GLY A C 1
ATOM 1159 O O . GLY A 1 147 ? -4.298 0.048 2.622 1.00 95.12 147 GLY A O 1
ATOM 1160 N N . PHE A 1 148 ? -5.971 -1.320 2.018 1.00 96.44 148 PHE A N 1
ATOM 1161 C CA . PHE A 1 148 ? -5.137 -2.206 1.200 1.00 96.44 148 PHE A CA 1
ATOM 1162 C C . PHE A 1 148 ? -4.387 -1.472 0.085 1.00 96.44 148 PHE A C 1
ATOM 1164 O O . PHE A 1 148 ? -3.217 -1.754 -0.124 1.00 96.44 148 PHE A O 1
ATOM 1171 N N . GLY A 1 149 ? -4.997 -0.477 -0.568 1.00 96.62 149 GLY A N 1
ATOM 1172 C CA . GLY A 1 149 ? -4.303 0.320 -1.589 1.00 96.62 149 GLY A CA 1
ATOM 1173 C C . GLY A 1 149 ? -3.065 1.041 -1.042 1.00 96.62 149 GLY A C 1
ATOM 1174 O O . GLY A 1 149 ? -2.010 1.015 -1.668 1.00 96.62 149 GLY A O 1
ATOM 1175 N N . THR A 1 150 ? -3.160 1.613 0.162 1.00 96.62 150 THR A N 1
ATOM 1176 C CA . THR A 1 150 ? -2.022 2.257 0.836 1.00 96.62 150 THR A CA 1
ATOM 1177 C C . THR A 1 150 ? -0.978 1.230 1.263 1.00 96.62 150 THR A C 1
ATOM 1179 O O . THR A 1 150 ? 0.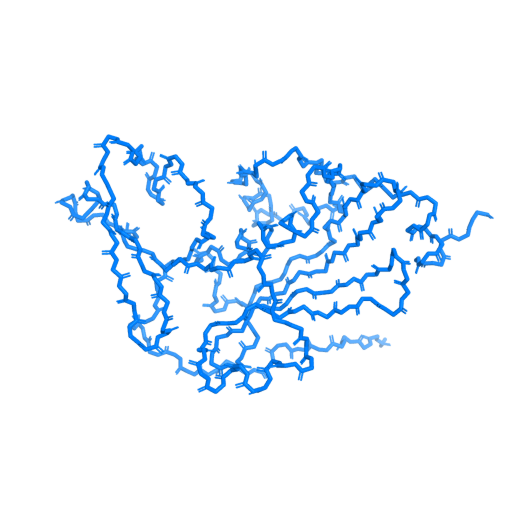210 1.474 1.095 1.00 96.62 150 THR A O 1
ATOM 1182 N N . VAL A 1 151 ? -1.400 0.051 1.740 1.00 97.25 151 VAL A N 1
ATOM 1183 C CA . VAL A 1 151 ? -0.476 -1.064 2.014 1.00 97.25 151 VAL A CA 1
ATOM 1184 C C . VAL A 1 151 ? 0.281 -1.473 0.752 1.00 97.25 151 VAL A C 1
ATOM 1186 O O . VAL A 1 151 ? 1.489 -1.662 0.827 1.00 97.25 151 VAL A O 1
ATOM 1189 N N . MET A 1 152 ? -0.389 -1.578 -0.400 1.00 98.06 152 MET A N 1
ATOM 1190 C CA . MET A 1 152 ? 0.269 -1.929 -1.662 1.00 98.06 152 MET A CA 1
ATOM 1191 C C . MET A 1 152 ? 1.247 -0.846 -2.126 1.00 98.06 152 MET A C 1
ATOM 1193 O O . MET A 1 152 ? 2.320 -1.181 -2.620 1.00 98.06 152 MET A O 1
ATOM 1197 N N . LEU A 1 153 ? 0.914 0.436 -1.943 1.00 97.62 153 LEU A N 1
ATOM 1198 C CA . LEU A 1 153 ? 1.833 1.536 -2.241 1.00 97.62 153 LEU A CA 1
ATOM 1199 C C . LEU A 1 153 ? 3.079 1.480 -1.346 1.00 97.62 153 LEU A C 1
ATOM 1201 O O . LEU A 1 153 ? 4.195 1.480 -1.858 1.00 97.62 153 LEU A O 1
ATOM 1205 N N . ASP A 1 154 ? 2.892 1.355 -0.030 1.00 97.06 154 ASP A N 1
ATOM 1206 C CA . ASP A 1 154 ? 3.999 1.234 0.925 1.00 97.06 154 ASP A CA 1
ATOM 1207 C C . ASP A 1 154 ? 4.856 -0.012 0.622 1.00 97.06 154 ASP A C 1
ATOM 1209 O O . ASP A 1 154 ? 6.084 0.048 0.637 1.00 97.06 154 ASP A O 1
ATOM 1213 N N . ALA A 1 155 ? 4.218 -1.136 0.276 1.00 97.19 155 ALA A N 1
ATOM 1214 C CA . ALA A 1 155 ? 4.881 -2.370 -0.135 1.00 97.19 155 ALA A CA 1
ATOM 1215 C C . ALA A 1 155 ? 5.725 -2.199 -1.401 1.00 97.19 155 ALA A C 1
ATOM 1217 O O . ALA A 1 155 ? 6.838 -2.716 -1.462 1.00 97.19 155 ALA A O 1
ATOM 1218 N N . ALA A 1 156 ? 5.210 -1.483 -2.404 1.00 96.88 156 ALA A N 1
ATOM 1219 C CA . ALA A 1 156 ? 5.951 -1.182 -3.620 1.00 96.88 156 ALA A CA 1
ATOM 1220 C C . ALA A 1 156 ? 7.179 -0.322 -3.308 1.00 96.88 156 ALA A C 1
ATOM 1222 O O . ALA A 1 156 ? 8.287 -0.676 -3.709 1.00 96.88 156 ALA A O 1
ATOM 1223 N N . MET A 1 157 ? 6.998 0.752 -2.536 1.00 96.38 157 MET A N 1
ATOM 1224 C CA . MET A 1 157 ? 8.074 1.687 -2.204 1.00 96.38 157 MET A CA 1
ATOM 1225 C C . MET A 1 157 ? 9.175 1.040 -1.354 1.00 96.38 157 MET A C 1
ATOM 1227 O O . MET A 1 157 ? 10.359 1.240 -1.618 1.00 96.38 157 MET A O 1
ATOM 1231 N N . ALA A 1 158 ? 8.812 0.150 -0.425 1.00 95.88 158 ALA A N 1
ATOM 1232 C CA . ALA A 1 158 ? 9.767 -0.608 0.387 1.00 95.88 158 ALA A CA 1
ATOM 1233 C C . ALA A 1 158 ? 10.715 -1.509 -0.434 1.00 95.88 158 ALA A C 1
ATOM 1235 O O . ALA A 1 158 ? 11.717 -1.991 0.095 1.00 95.88 158 ALA A O 1
ATOM 1236 N N . ARG A 1 159 ? 10.432 -1.750 -1.724 1.00 95.00 159 ARG A N 1
ATOM 1237 C CA . ARG A 1 159 ? 11.316 -2.508 -2.626 1.00 95.00 159 ARG A CA 1
ATOM 1238 C C . ARG A 1 159 ? 12.545 -1.728 -3.079 1.00 95.00 159 ARG A C 1
ATOM 1240 O O . ARG A 1 159 ? 13.513 -2.362 -3.490 1.00 95.00 159 ARG A O 1
ATOM 1247 N N . GLY A 1 160 ? 12.497 -0.401 -3.039 1.00 94.38 160 GLY A N 1
ATOM 1248 C CA . GLY A 1 160 ? 13.598 0.465 -3.448 1.00 94.38 160 GLY A CA 1
ATOM 1249 C C . GLY A 1 160 ? 13.762 1.634 -2.487 1.00 94.38 160 GLY A C 1
ATOM 1250 O O . GLY A 1 160 ? 13.426 2.751 -2.873 1.00 94.38 160 GLY A O 1
ATOM 1251 N N . PRO A 1 161 ? 14.259 1.400 -1.256 1.00 93.69 161 PRO A N 1
ATOM 1252 C CA . PRO A 1 161 ? 14.545 2.488 -0.336 1.00 93.69 161 PRO A CA 1
ATOM 1253 C C . PRO A 1 161 ? 15.543 3.479 -0.946 1.00 93.69 161 PRO A C 1
ATOM 1255 O O . PRO A 1 161 ? 16.577 3.072 -1.483 1.00 93.69 161 PRO A O 1
ATOM 1258 N N . GLY A 1 162 ? 15.232 4.769 -0.866 1.00 94.19 162 GLY A N 1
ATOM 1259 C CA . GLY A 1 162 ? 16.029 5.861 -1.427 1.00 94.19 162 GLY A CA 1
ATOM 1260 C C . GLY A 1 162 ? 15.907 6.031 -2.943 1.00 94.19 162 GLY A C 1
ATOM 1261 O O . GLY A 1 162 ? 16.717 6.743 -3.533 1.00 94.19 162 GLY A O 1
ATOM 1262 N N . TYR A 1 163 ? 14.940 5.377 -3.592 1.00 96.62 163 TYR A N 1
ATOM 1263 C CA . TYR A 1 163 ? 14.729 5.538 -5.030 1.00 96.62 163 TYR A CA 1
ATOM 1264 C C . TYR A 1 163 ? 13.944 6.819 -5.320 1.00 96.62 163 TYR A C 1
ATOM 1266 O O . TYR A 1 163 ? 13.125 7.282 -4.527 1.00 96.62 163 TYR A O 1
ATOM 1274 N N . HIS A 1 164 ? 14.134 7.361 -6.520 1.00 96.81 164 HIS A N 1
ATOM 1275 C CA . HIS A 1 164 ? 13.245 8.388 -7.047 1.00 96.81 164 HIS A CA 1
ATOM 1276 C C . HIS A 1 164 ? 11.959 7.729 -7.546 1.00 96.81 164 HIS A C 1
ATOM 1278 O O . HIS A 1 164 ? 11.946 7.076 -8.597 1.00 96.81 164 HIS A O 1
ATOM 1284 N N . TRP A 1 165 ? 10.888 7.885 -6.769 1.00 98.06 165 TRP A N 1
ATOM 1285 C CA . TRP A 1 165 ? 9.595 7.279 -7.051 1.00 98.06 165 TRP A CA 1
ATOM 1286 C C . TRP A 1 165 ? 8.689 8.196 -7.866 1.00 98.06 165 TRP A C 1
ATOM 1288 O O . TRP A 1 165 ? 8.551 9.389 -7.593 1.00 98.06 165 TRP A O 1
ATOM 1298 N N . SER A 1 166 ? 8.022 7.607 -8.853 1.00 98.00 166 SER A N 1
ATOM 1299 C CA . SER A 1 166 ? 6.974 8.252 -9.641 1.00 98.00 166 SER A CA 1
ATOM 1300 C C . SER A 1 166 ? 5.798 7.305 -9.883 1.00 98.00 166 SER A C 1
ATOM 1302 O O . SER A 1 166 ? 5.908 6.095 -9.662 1.00 98.00 166 SER A O 1
ATOM 1304 N N . THR A 1 167 ? 4.670 7.834 -10.344 1.00 97.56 167 THR A N 1
ATOM 1305 C CA . THR A 1 167 ? 3.549 7.034 -10.845 1.00 97.56 167 THR A CA 1
ATOM 1306 C C . THR A 1 167 ? 3.345 7.281 -12.331 1.00 97.56 167 THR A C 1
ATOM 1308 O O . THR A 1 167 ? 3.733 8.317 -12.858 1.00 97.56 167 THR A O 1
ATOM 1311 N N . VAL A 1 168 ? 2.673 6.356 -13.011 1.00 95.56 168 VAL A N 1
ATOM 1312 C CA . VAL A 1 168 ? 2.079 6.669 -14.323 1.00 95.56 168 VAL A CA 1
ATOM 1313 C C . VAL A 1 168 ? 0.933 7.678 -14.174 1.00 95.56 168 VAL A C 1
ATOM 1315 O O . VAL A 1 168 ? 0.593 8.081 -13.054 1.00 95.56 168 VAL A O 1
ATOM 1318 N N . GLU A 1 169 ? 0.332 8.061 -15.302 1.00 94.69 169 GLU A N 1
ATOM 1319 C CA . GLU A 1 169 ? -0.870 8.891 -15.333 1.00 94.69 169 GLU A CA 1
ATOM 1320 C C . GLU A 1 169 ? -1.951 8.336 -14.394 1.00 94.69 169 GLU A C 1
ATOM 1322 O O . GLU A 1 169 ? -2.235 7.133 -14.360 1.00 94.69 169 GLU A O 1
ATOM 1327 N N . LEU A 1 170 ? -2.523 9.230 -13.589 1.00 92.38 170 LEU A N 1
ATOM 1328 C CA . LEU A 1 170 ? -3.523 8.864 -12.600 1.00 92.38 170 LEU A CA 1
ATOM 1329 C C . LEU A 1 170 ? -4.903 8.780 -13.244 1.00 92.38 170 LEU A C 1
ATOM 1331 O O . LEU A 1 170 ? -5.295 9.647 -14.019 1.00 92.38 170 LEU A O 1
ATOM 1335 N N . ASP A 1 171 ? -5.679 7.780 -12.835 1.00 91.12 171 ASP A N 1
ATOM 1336 C CA . ASP A 1 171 ? -7.108 7.729 -13.130 1.00 91.12 171 ASP A CA 1
ATOM 1337 C C . ASP A 1 171 ? -7.785 9.032 -12.630 1.00 91.12 171 ASP A C 1
ATOM 1339 O O . ASP A 1 171 ? -7.620 9.400 -11.459 1.00 91.12 171 ASP A O 1
ATOM 1343 N N . PRO A 1 172 ? -8.534 9.755 -13.487 1.00 92.44 172 PRO A N 1
ATOM 1344 C CA . PRO A 1 172 ? -9.126 11.042 -13.131 1.00 92.44 172 PRO A CA 1
ATOM 1345 C C . PRO A 1 172 ? -10.370 10.921 -12.235 1.00 92.44 172 PRO A C 1
ATOM 1347 O O . PRO A 1 172 ? -10.930 11.947 -11.829 1.00 92.44 172 PRO A O 1
ATOM 1350 N N . SER A 1 173 ? -10.832 9.708 -11.922 1.00 94.12 173 SER A N 1
ATOM 1351 C CA . SER A 1 173 ? -12.017 9.459 -11.102 1.00 94.12 173 SER A CA 1
ATOM 1352 C C . SER A 1 173 ? -11.900 10.067 -9.696 1.00 94.12 173 SER A C 1
ATOM 1354 O O . SER A 1 173 ? -10.813 10.125 -9.109 1.00 94.12 173 SER A O 1
ATOM 1356 N N . PRO A 1 174 ? -13.021 10.500 -9.089 1.00 93.75 174 PRO A N 1
ATOM 1357 C CA . PRO A 1 174 ? -13.021 11.023 -7.723 1.00 93.75 174 PRO A CA 1
ATOM 1358 C C . PRO A 1 174 ? -12.400 10.064 -6.699 1.00 93.75 174 PRO A C 1
ATOM 1360 O O . PRO A 1 174 ? -11.719 10.508 -5.778 1.00 93.75 174 PRO A O 1
ATOM 1363 N N . GLN A 1 175 ? -12.605 8.756 -6.870 1.00 90.88 175 GLN A N 1
ATOM 1364 C CA . GLN A 1 175 ? -12.074 7.711 -6.000 1.00 90.88 175 GLN A CA 1
ATOM 1365 C C . GLN A 1 175 ? -10.547 7.649 -6.072 1.00 90.88 175 GLN A C 1
ATOM 1367 O O . GLN A 1 175 ? -9.892 7.624 -5.030 1.00 90.88 175 GLN A O 1
ATOM 1372 N N . ALA A 1 176 ? -9.978 7.671 -7.281 1.00 91.56 176 ALA A N 1
ATOM 1373 C CA . ALA A 1 176 ? -8.534 7.689 -7.470 1.00 91.56 176 ALA A CA 1
ATOM 1374 C C . ALA A 1 176 ? -7.919 8.983 -6.920 1.00 91.56 176 ALA A C 1
ATOM 1376 O O . ALA A 1 176 ? -6.948 8.925 -6.167 1.00 91.56 176 ALA A O 1
ATOM 1377 N N . ARG A 1 177 ? -8.525 10.147 -7.190 1.00 93.56 177 ARG A N 1
ATOM 1378 C CA . ARG A 1 177 ? -8.061 11.426 -6.622 1.00 93.56 177 ARG A CA 1
ATOM 1379 C C . ARG A 1 177 ? -8.096 11.432 -5.093 1.00 93.56 177 ARG A C 1
ATOM 1381 O O . ARG A 1 177 ? -7.133 11.867 -4.473 1.00 93.56 177 ARG A O 1
ATOM 1388 N N . ALA A 1 178 ? -9.169 10.927 -4.481 1.00 92.88 178 ALA A N 1
ATOM 1389 C CA . ALA A 1 178 ? -9.279 10.822 -3.025 1.00 92.88 178 ALA A CA 1
ATOM 1390 C C . ALA A 1 178 ? -8.240 9.855 -2.438 1.00 92.88 178 ALA A C 1
ATOM 1392 O O . ALA A 1 178 ? -7.654 10.133 -1.391 1.00 92.88 178 ALA A O 1
ATOM 1393 N N . PHE A 1 179 ? -7.972 8.740 -3.123 1.00 94.75 179 PHE A N 1
ATOM 1394 C CA . PHE A 1 179 ? -6.887 7.841 -2.750 1.00 94.75 179 PHE A CA 1
ATOM 1395 C C . PHE A 1 179 ? -5.548 8.584 -2.765 1.00 94.75 179 PHE A C 1
ATOM 1397 O O . PHE A 1 179 ? -4.912 8.680 -1.720 1.00 94.75 179 PHE A O 1
ATOM 1404 N N . TRP A 1 180 ? -5.153 9.187 -3.886 1.00 94.75 180 TRP A N 1
ATOM 1405 C CA . TRP A 1 180 ? -3.855 9.858 -4.002 1.00 94.75 180 TRP A CA 1
ATOM 1406 C C . TRP A 1 180 ? -3.701 11.061 -3.062 1.00 94.75 180 TRP A C 1
ATOM 1408 O O . TRP A 1 180 ? -2.642 11.221 -2.462 1.00 94.75 180 TRP A O 1
ATOM 1418 N N . ALA A 1 181 ? -4.765 11.835 -2.829 1.00 92.06 181 ALA A N 1
ATOM 1419 C CA . ALA A 1 181 ? -4.759 12.974 -1.905 1.00 92.06 181 ALA A CA 1
ATOM 1420 C C . ALA A 1 181 ? -4.547 12.590 -0.428 1.00 92.06 181 ALA A C 1
ATOM 1422 O O . ALA A 1 181 ? -4.194 13.440 0.385 1.00 92.06 181 ALA A O 1
ATOM 1423 N N . THR A 1 182 ? -4.775 11.325 -0.064 1.00 89.81 182 THR A N 1
ATOM 1424 C CA . THR A 1 182 ? -4.594 10.828 1.312 1.00 89.81 182 THR A CA 1
ATOM 1425 C C . THR A 1 182 ? -3.272 10.094 1.518 1.00 89.81 182 THR A C 1
ATOM 1427 O O . THR A 1 182 ? -2.969 9.690 2.643 1.00 89.81 182 THR A O 1
ATOM 1430 N N . GLN A 1 183 ? -2.473 9.909 0.462 1.00 91.88 183 GLN A N 1
ATOM 1431 C CA . GLN A 1 183 ? -1.191 9.228 0.590 1.00 91.88 183 GLN A CA 1
ATOM 1432 C C . GLN A 1 183 ? -0.153 10.164 1.212 1.00 91.88 183 GLN A C 1
ATOM 1434 O O . GLN A 1 183 ? 0.075 11.275 0.748 1.00 91.88 183 GLN A O 1
ATOM 1439 N N . ALA A 1 184 ? 0.501 9.672 2.260 1.00 86.31 184 ALA A N 1
ATOM 1440 C CA . ALA A 1 184 ? 1.646 10.310 2.901 1.00 86.31 184 ALA A CA 1
ATOM 1441 C C . ALA A 1 184 ? 2.802 9.297 2.936 1.00 86.31 184 ALA A C 1
ATOM 1443 O O . ALA A 1 184 ? 3.026 8.667 3.984 1.00 86.31 184 ALA A O 1
ATOM 1444 N N . PRO A 1 185 ? 3.437 9.030 1.776 1.00 86.00 185 PRO A N 1
ATOM 1445 C CA . PRO A 1 185 ? 4.554 8.099 1.691 1.00 86.00 185 PRO A CA 1
ATOM 1446 C C . PRO A 1 185 ? 5.770 8.633 2.459 1.00 86.00 185 PRO A C 1
ATOM 1448 O O . PRO A 1 185 ? 5.896 9.833 2.691 1.00 86.00 185 PRO A O 1
ATOM 1451 N N . ILE A 1 186 ? 6.655 7.723 2.877 1.00 82.88 186 ILE A N 1
ATOM 1452 C CA . ILE A 1 186 ? 7.901 8.088 3.575 1.00 82.88 186 ILE A CA 1
ATOM 1453 C C . ILE A 1 186 ? 8.867 8.793 2.620 1.00 82.88 186 ILE A C 1
ATOM 1455 O O . ILE A 1 186 ? 9.531 9.750 3.007 1.00 82.88 186 ILE A O 1
ATOM 1459 N N . GLU A 1 187 ? 8.938 8.317 1.380 1.00 85.44 187 GLU A N 1
ATOM 1460 C CA . GLU A 1 187 ? 9.798 8.883 0.345 1.00 85.44 187 GLU A CA 1
ATOM 1461 C C . GLU A 1 187 ? 8.989 9.777 -0.588 1.00 85.44 187 GLU A C 1
ATOM 1463 O O . GLU A 1 187 ? 7.774 9.615 -0.739 1.00 85.44 187 GLU A O 1
ATOM 1468 N N . GLN A 1 188 ? 9.670 10.725 -1.229 1.00 89.25 188 GLN A N 1
ATOM 1469 C CA . GLN A 1 188 ? 9.037 11.608 -2.196 1.00 89.25 188 GLN A CA 1
ATOM 1470 C C . GLN A 1 188 ? 8.500 10.794 -3.379 1.00 89.25 188 GLN A C 1
ATOM 1472 O O . GLN A 1 188 ? 9.236 10.046 -4.021 1.00 89.25 188 GLN A O 1
ATOM 1477 N N . LEU A 1 189 ? 7.213 10.974 -3.671 1.00 94.75 189 LEU A N 1
ATOM 1478 C CA . LEU A 1 189 ? 6.514 10.325 -4.772 1.00 94.75 189 LEU A CA 1
ATOM 1479 C C . LEU A 1 189 ? 6.001 11.388 -5.746 1.00 94.75 189 LEU A C 1
ATOM 1481 O O . LEU A 1 189 ? 5.149 12.201 -5.387 1.00 94.75 189 LEU A O 1
ATOM 1485 N N . HIS A 1 190 ? 6.502 11.366 -6.979 1.00 95.88 190 HIS A N 1
ATOM 1486 C CA . HIS A 1 190 ? 5.997 12.203 -8.067 1.00 95.88 190 HIS A CA 1
ATOM 1487 C C . HIS A 1 190 ? 4.737 11.573 -8.669 1.00 95.88 190 HIS A C 1
ATOM 1489 O O . HIS A 1 190 ? 4.751 10.422 -9.099 1.00 95.88 190 HIS A O 1
ATOM 1495 N N . LEU A 1 191 ? 3.629 12.309 -8.677 1.00 95.00 191 LEU A N 1
ATOM 1496 C CA . LEU A 1 191 ? 2.334 11.794 -9.118 1.00 95.00 191 LEU A CA 1
ATOM 1497 C C . LEU A 1 191 ? 2.031 12.192 -10.564 1.00 95.00 191 LEU A C 1
ATOM 1499 O O . LEU A 1 191 ? 2.231 13.338 -10.948 1.00 95.00 191 LEU A O 1
ATOM 1503 N N . GLY A 1 192 ? 1.477 11.254 -11.331 1.00 93.69 192 GLY A N 1
ATOM 1504 C CA . GLY A 1 192 ? 0.917 11.482 -12.666 1.00 93.69 192 GLY A CA 1
ATOM 1505 C C . GLY A 1 192 ? 1.922 11.531 -13.818 1.00 93.69 192 GLY A C 1
ATOM 1506 O O . GLY A 1 192 ? 1.498 11.456 -14.967 1.00 93.69 192 GLY A O 1
ATOM 1507 N N . GLU A 1 193 ? 3.222 11.604 -13.536 1.00 93.62 193 GLU A N 1
ATOM 1508 C CA . GLU A 1 193 ? 4.277 11.677 -14.547 1.00 93.62 193 GLU A CA 1
ATOM 1509 C C . GLU A 1 193 ? 5.335 10.585 -14.311 1.00 93.62 193 GLU A C 1
ATOM 1511 O O . GLU A 1 193 ? 6.077 10.649 -13.326 1.00 93.62 193 GLU A O 1
ATOM 1516 N N . PRO A 1 194 ? 5.433 9.565 -15.186 1.00 95.81 194 PRO A N 1
ATOM 1517 C CA . PRO A 1 194 ? 6.369 8.473 -14.979 1.00 95.81 194 PRO A CA 1
ATOM 1518 C C . PRO A 1 194 ? 7.796 8.872 -15.366 1.00 95.81 194 PRO A C 1
ATOM 1520 O O . PRO A 1 194 ? 8.092 9.238 -16.503 1.00 95.81 194 PRO A O 1
ATOM 1523 N N . HIS A 1 195 ? 8.727 8.703 -14.434 1.00 96.19 195 HIS A N 1
ATOM 1524 C CA . HIS A 1 195 ? 10.133 9.057 -14.613 1.00 96.19 195 HIS A CA 1
ATOM 1525 C C . HIS A 1 195 ? 10.987 7.862 -15.076 1.00 96.19 195 HIS A C 1
ATOM 1527 O O . HIS A 1 195 ? 11.931 7.463 -14.391 1.00 96.19 195 HIS A O 1
ATOM 1533 N N . TYR A 1 196 ? 10.690 7.292 -16.247 1.00 96.56 196 TYR A N 1
ATOM 1534 C CA . TYR A 1 196 ? 11.439 6.152 -16.799 1.00 96.56 196 TYR A CA 1
ATOM 1535 C C . TYR A 1 196 ? 12.874 6.513 -17.225 1.00 96.56 196 TYR A C 1
ATOM 1537 O O . TYR A 1 196 ? 13.077 7.473 -17.974 1.00 96.56 196 TYR A O 1
ATOM 1545 N N . CYS A 1 197 ? 13.861 5.702 -16.823 1.00 96.50 197 CYS A N 1
ATOM 1546 C CA . CYS A 1 197 ? 15.208 5.717 -17.415 1.00 96.50 197 CYS A CA 1
ATOM 1547 C C . CYS A 1 197 ? 15.265 4.897 -18.718 1.00 96.50 197 CYS A C 1
ATOM 1549 O O . CYS A 1 197 ? 14.304 4.209 -19.069 1.00 96.50 197 CYS A O 1
ATOM 1551 N N . SER A 1 198 ? 16.402 4.937 -19.421 1.00 96.38 198 SER A N 1
ATOM 1552 C CA . SER A 1 198 ? 16.623 4.180 -20.662 1.00 96.38 198 SER A CA 1
ATOM 1553 C C . SER A 1 198 ? 16.404 2.674 -20.484 1.00 96.38 198 SER A C 1
ATOM 1555 O O . SER A 1 198 ? 15.684 2.086 -21.279 1.00 96.38 198 SER A O 1
ATOM 1557 N N . HIS A 1 199 ? 16.912 2.071 -19.404 1.00 96.06 199 HIS A N 1
ATOM 1558 C CA . HIS A 1 199 ? 16.737 0.639 -19.119 1.00 96.06 199 HIS A CA 1
ATOM 1559 C C . HIS A 1 199 ? 15.263 0.230 -18.975 1.00 96.06 199 HIS A C 1
ATOM 1561 O O . HIS A 1 199 ? 14.855 -0.845 -19.403 1.00 96.06 199 HIS A O 1
ATOM 1567 N N . MET A 1 200 ? 14.450 1.089 -18.352 1.00 96.69 200 MET A N 1
ATOM 1568 C CA . MET A 1 200 ? 13.016 0.835 -18.197 1.00 96.69 200 MET A CA 1
ATOM 1569 C C . MET A 1 200 ? 12.273 0.964 -19.526 1.00 96.69 200 MET A C 1
ATOM 1571 O O . MET A 1 200 ? 11.390 0.160 -19.805 1.00 96.69 200 MET A O 1
ATOM 1575 N N . ARG A 1 201 ? 12.633 1.963 -20.342 1.00 95.44 201 ARG A N 1
ATOM 1576 C CA . ARG A 1 201 ? 12.064 2.163 -21.683 1.00 95.44 201 ARG A CA 1
ATOM 1577 C C . ARG A 1 201 ? 12.398 0.992 -22.603 1.00 95.44 201 ARG A C 1
ATOM 1579 O O . ARG A 1 201 ? 11.501 0.442 -23.229 1.00 95.44 201 ARG A O 1
ATOM 1586 N N . GLU A 1 202 ? 13.650 0.539 -22.584 1.00 94.06 202 GLU A N 1
ATOM 1587 C CA . GLU A 1 202 ? 14.090 -0.662 -23.300 1.00 94.06 202 GLU A CA 1
ATOM 1588 C C . GLU A 1 202 ? 13.277 -1.890 -22.869 1.00 94.06 202 GLU A C 1
ATOM 1590 O O . GLU A 1 202 ? 12.722 -2.594 -23.709 1.00 94.06 202 GLU A O 1
ATOM 1595 N N . ALA A 1 203 ? 13.113 -2.101 -21.558 1.00 94.00 203 ALA A N 1
ATOM 1596 C CA . ALA A 1 203 ? 12.309 -3.203 -21.031 1.00 94.00 203 ALA A CA 1
ATOM 1597 C C . ALA A 1 203 ? 10.808 -3.099 -21.375 1.00 94.00 203 ALA A C 1
ATOM 1599 O O . ALA A 1 203 ? 10.111 -4.113 -21.359 1.00 94.00 203 ALA A O 1
ATOM 1600 N N . ASN A 1 204 ? 10.306 -1.899 -21.680 1.00 91.69 204 ASN A N 1
ATOM 1601 C CA . ASN A 1 204 ? 8.937 -1.677 -22.149 1.00 91.69 204 ASN A CA 1
ATOM 1602 C C . ASN A 1 204 ? 8.787 -1.856 -23.670 1.00 91.69 204 ASN A C 1
ATOM 1604 O O . ASN A 1 204 ? 7.658 -1.896 -24.154 1.00 91.69 204 ASN A O 1
ATOM 1608 N N . GLY A 1 205 ? 9.891 -1.978 -24.416 1.00 89.12 205 GLY A N 1
ATOM 1609 C CA . GLY A 1 205 ? 9.884 -1.968 -25.880 1.00 89.12 205 GLY A CA 1
ATOM 1610 C C . GLY A 1 205 ? 9.730 -0.569 -26.489 1.00 89.12 205 GLY A C 1
ATOM 1611 O O . GLY A 1 205 ? 9.473 -0.456 -27.687 1.00 89.12 205 GLY A O 1
ATOM 1612 N N . ASP A 1 206 ? 9.905 0.484 -25.685 1.00 82.06 206 ASP A N 1
ATOM 1613 C CA . ASP A 1 206 ? 9.844 1.880 -26.115 1.00 82.06 206 ASP A CA 1
ATOM 1614 C C . ASP A 1 206 ? 11.195 2.268 -26.747 1.00 82.06 206 ASP A C 1
ATOM 1616 O O . ASP A 1 206 ? 12.050 2.890 -26.109 1.00 82.06 206 ASP A O 1
ATOM 1620 N N . TRP A 1 207 ? 11.416 1.854 -27.997 1.00 65.00 207 TRP A N 1
ATOM 1621 C CA . TRP A 1 207 ? 12.534 2.339 -28.812 1.00 65.00 207 TRP A CA 1
ATOM 1622 C C . TRP A 1 207 ? 12.229 3.749 -29.337 1.00 65.00 207 TRP A C 1
ATOM 1624 O O . TRP A 1 207 ? 11.114 4.017 -29.787 1.00 65.00 207 TRP A O 1
ATOM 1634 N N . PHE A 1 208 ? 13.228 4.632 -29.275 1.00 53.31 208 PHE A N 1
ATOM 1635 C CA . PHE A 1 208 ? 13.270 5.862 -30.070 1.00 53.31 208 PHE A CA 1
ATOM 1636 C C . PHE A 1 208 ? 13.853 5.573 -31.452 1.00 53.31 208 PHE A C 1
ATOM 1638 O O . PHE A 1 208 ? 14.790 4.743 -31.518 1.00 53.31 208 PHE A O 1
#

Radius of gyration: 17.93 Å; chains: 1; bounding box: 40×36×55 Å

Secondary structure (DSSP, 8-state):
---------------GGG---EEESS--SB-TTS-BHHHH-EEEEEETTTTEEEEEEHHHHHTT-TT-EEEEE--SSPEEGGGHHHHHTT-SEEEEEEPPSSTTSEEEEEEEETTEEEEEEEEEEETTTTEEEEEEEEE-GGGTTSSHHHHHHHHHHTTSTT-EEEE-PPP-SHHHHHHHHT---SS-EE-SS----HHHHHHHT---